Protein AF-A0A2R5GEV7-F1 (afdb_monomer)

Radius of gyration: 29.24 Å; Cα contacts (8 Å, |Δi|>4): 292; chains: 1; bounding box: 61×52×98 Å

pLDDT: mean 78.93, std 21.93, range [29.52, 98.81]

Solvent-accessible surface area (backbone atoms only — not comparable to full-atom values): 12542 Å² total; per-residue (Å²): 138,88,80,88,76,86,73,80,58,72,71,60,56,55,53,52,54,50,52,50,54,52,49,53,51,53,51,52,52,50,52,53,52,53,53,54,53,51,52,54,55,51,53,56,55,58,54,53,57,56,57,56,60,67,63,70,78,75,82,85,82,83,90,86,85,89,74,102,72,62,71,66,60,57,51,51,51,54,50,52,52,50,52,50,51,48,52,56,49,60,69,60,71,35,86,50,81,40,80,35,81,56,76,73,20,55,75,60,90,58,105,60,56,51,21,40,33,45,47,84,40,44,31,44,38,45,72,23,46,13,43,40,48,90,52,96,42,63,36,67,94,50,39,37,50,14,38,47,34,12,53,51,30,51,41,42,50,30,47,69,61,48,30,46,67,84,36,37,54,34,38,42,40,42,23,44,52,64,85,47,48,64,56,30,47,54,45,51,45,66,73,41,57,90,49,78,52,49,75,50,74,50,59,41,95,72,48,73,98,76,41,49,30,36,41,27,41,32,30,37,48,112

Sequence (222 aa):
MKGLFCEPALPELEQRWQQIRIFESKHKKKQIRISSTRLEQAKTKTKKTKTEKSKKSKSKSMSVSESNMSAVALAAAAAALGVAALAFLQARSSVGVRAVATDKAPAAVGPYVQATKDGKGTIYVSGQVGFVPGTKKLDGEDAASQARRALSNVKAILEAAGSSMDRVLKTTVLLVDIADYAAMNEVYAEAFGDHKPARAAFAVKTLPVGARVEIEAIALEN

Mean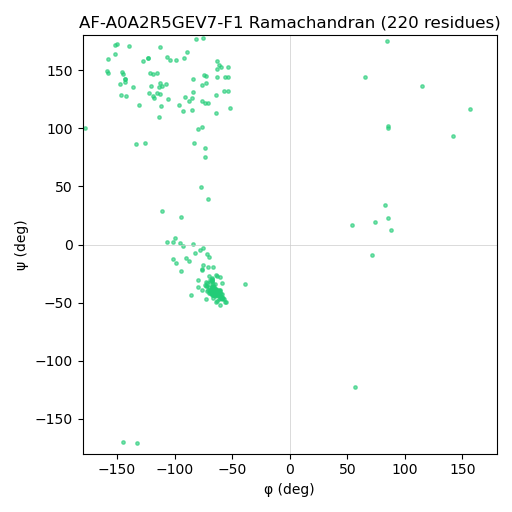 predicted aligned error: 17.12 Å

Organism: NCBI:txid2315210

Nearest PDB structures (foldseek):
  3mqw-assembly2_F  TM=9.884E-01  e=1.573E-17  Entamoeba histolytica
  3mqw-assembly1_B  TM=9.870E-01  e=6.766E-17  Entamoeba histolytica
  2b33-assembly1_A  TM=9.632E-01  e=8.720E-17  Thermotoga maritima MSB8
  8v8r-assembly2_C  TM=9.790E-01  e=4.835E-16  Streptococcus sanguinis
  2dyy-assembly3_G  TM=9.673E-01  e=9.715E-16  Pyrococcus horikoshii

Secondary structure (DSSP, 8-state):
------PPPHHHHHHHHHHHHHHHHHHHHHHHHHHHHHHHHHHHHHHHHHHHHHHTTS------------HHHHHHHHHHHHHHHHHHHHTTTT-S-EEE--TTS----SSS-SEEE-TTSEEEEEEEESBPTTSS-BS-SSHHHHHHHHHHHHHHHHHHTT--GGGEEEEEEEES-GGGHHHHHHHHHHHHTT---EEEEEE-S--GGG-SEEEEEEEE--

Structure (mmCIF, N/CA/C/O backbone):
data_AF-A0A2R5GEV7-F1
#
_entry.id   AF-A0A2R5GEV7-F1
#
loop_
_atom_site.group_PDB
_atom_site.id
_atom_site.type_symbol
_atom_site.label_atom_id
_atom_site.label_alt_id
_atom_site.label_comp_id
_atom_site.label_asym_id
_atom_site.label_entity_id
_atom_site.label_seq_id
_atom_site.pdbx_PDB_ins_code
_atom_site.Cartn_x
_atom_site.Cartn_y
_atom_site.Cartn_z
_atom_site.occupancy
_atom_site.B_iso_or_equiv
_atom_site.auth_seq_id
_atom_site.auth_comp_id
_atom_site.auth_asym_id
_atom_site.auth_atom_id
_atom_site.pdbx_PDB_model_num
ATOM 1 N N . MET A 1 1 ? 0.628 20.758 -40.476 1.00 39.81 1 MET A N 1
ATOM 2 C CA . MET A 1 1 ? -0.747 20.514 -39.988 1.00 39.81 1 MET A CA 1
ATOM 3 C C . MET A 1 1 ? -0.887 21.175 -38.624 1.00 39.81 1 MET A C 1
ATOM 5 O O . MET A 1 1 ? -0.189 20.778 -37.703 1.00 39.81 1 MET A O 1
ATOM 9 N N . LYS A 1 2 ? -1.676 22.253 -38.528 1.00 39.69 2 LYS A N 1
ATOM 10 C CA . LYS A 1 2 ? -1.948 22.985 -37.280 1.00 39.69 2 LYS A CA 1
ATOM 11 C C . LYS A 1 2 ? -3.108 22.285 -36.563 1.00 39.69 2 LYS A C 1
ATOM 13 O O . LYS A 1 2 ? -4.197 22.227 -37.123 1.00 39.69 2 LYS A O 1
ATOM 18 N N . GLY A 1 3 ? -2.863 21.724 -35.382 1.00 40.97 3 GLY A N 1
ATOM 19 C C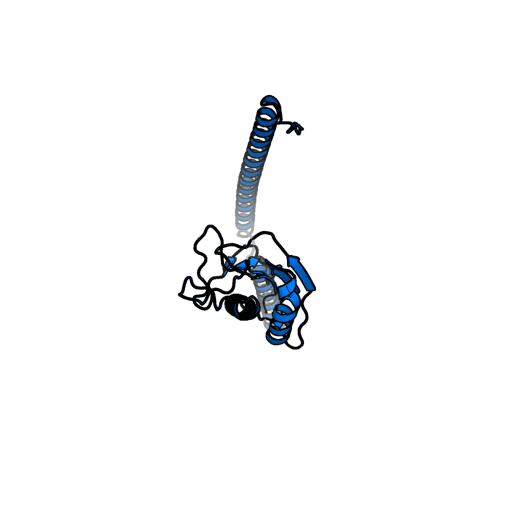A . GLY A 1 3 ? -3.899 21.149 -34.522 1.00 40.97 3 GLY A CA 1
ATOM 20 C C . GLY A 1 3 ? -4.483 22.224 -33.610 1.00 40.97 3 GLY A C 1
ATOM 21 O O . GLY A 1 3 ? -3.736 22.888 -32.895 1.00 40.97 3 GLY A O 1
ATOM 22 N N . LEU A 1 4 ? -5.802 22.410 -33.677 1.00 49.53 4 LEU A N 1
ATOM 23 C CA . LEU A 1 4 ? -6.564 23.314 -32.823 1.00 49.53 4 LEU A CA 1
ATOM 24 C C . LEU A 1 4 ? -6.489 22.853 -31.360 1.00 49.53 4 LEU A C 1
ATOM 26 O O . LEU A 1 4 ? -7.060 21.825 -31.007 1.00 49.53 4 LEU A O 1
ATOM 30 N N . PHE A 1 5 ? -5.845 23.647 -30.509 1.00 39.50 5 PHE A N 1
ATOM 31 C CA . PHE A 1 5 ? -6.129 23.657 -29.078 1.00 39.50 5 PHE A CA 1
ATOM 32 C C . PHE A 1 5 ? -7.178 24.747 -28.840 1.00 39.50 5 PHE A C 1
ATOM 34 O O . PHE A 1 5 ? -6.928 25.922 -29.100 1.00 39.50 5 PHE A O 1
ATOM 41 N N . CYS A 1 6 ? -8.377 24.351 -28.416 1.00 45.53 6 CYS A N 1
ATOM 42 C CA . CYS A 1 6 ? -9.407 25.281 -27.975 1.00 45.53 6 CYS A CA 1
ATOM 43 C C . CYS A 1 6 ? -9.062 25.697 -26.540 1.00 45.53 6 CYS A C 1
ATOM 45 O O . CYS A 1 6 ? -9.261 24.935 -25.595 1.00 45.53 6 CYS A O 1
ATOM 47 N N . GLU A 1 7 ? -8.453 26.870 -26.399 1.00 51.41 7 GLU A N 1
ATOM 48 C CA . GLU A 1 7 ? -8.223 27.519 -25.112 1.00 51.41 7 GLU A CA 1
ATOM 49 C C . GLU A 1 7 ? -9.571 28.074 -24.614 1.00 51.41 7 GLU A C 1
ATOM 51 O O . GLU A 1 7 ? -10.214 28.829 -25.351 1.00 51.41 7 GLU A O 1
ATOM 56 N N . PRO A 1 8 ? -10.070 27.672 -23.428 1.00 55.19 8 PRO A N 1
ATOM 57 C CA . PRO A 1 8 ? -11.362 28.145 -22.950 1.00 55.19 8 PRO A CA 1
ATOM 58 C C . PRO A 1 8 ? -11.291 29.655 -22.725 1.00 55.19 8 PRO A C 1
ATOM 60 O O . PRO A 1 8 ? -10.376 30.162 -22.073 1.00 55.19 8 PRO A O 1
ATOM 63 N N . ALA A 1 9 ? -12.253 30.380 -23.294 1.00 56.31 9 ALA A N 1
ATOM 64 C CA . ALA A 1 9 ? -12.287 31.830 -23.240 1.00 56.31 9 ALA A CA 1
ATOM 65 C C . ALA A 1 9 ? -12.287 32.312 -21.775 1.00 56.31 9 ALA A C 1
ATOM 67 O O . ALA A 1 9 ? -13.089 31.857 -20.957 1.00 56.31 9 ALA A O 1
ATOM 68 N N . LEU A 1 10 ? -11.415 33.279 -21.463 1.00 55.94 10 LEU A N 1
ATOM 69 C CA . LEU A 1 10 ? -11.246 33.934 -20.152 1.00 55.94 10 LEU A CA 1
ATOM 70 C C . LEU A 1 10 ? -12.549 34.221 -19.354 1.00 55.94 10 LEU A C 1
ATOM 72 O O . LEU A 1 10 ? -12.515 34.076 -18.130 1.00 55.94 10 LEU A O 1
ATOM 76 N N . PRO A 1 11 ? -13.710 34.546 -19.966 1.00 60.94 11 PRO A N 1
ATOM 77 C CA . PRO A 1 11 ? -14.966 34.732 -19.229 1.00 60.94 11 PRO A CA 1
ATOM 78 C C . PRO A 1 11 ? -15.490 33.477 -18.500 1.00 60.94 11 PRO A C 1
ATOM 80 O O . PRO A 1 11 ? -16.188 33.596 -17.492 1.00 60.94 11 PRO A O 1
ATOM 83 N N . GLU A 1 12 ? -15.162 32.272 -18.972 1.00 59.16 12 GLU A N 1
ATOM 84 C CA . GLU A 1 12 ? -15.696 31.007 -18.442 1.00 59.16 12 GLU A CA 1
ATOM 85 C C . GLU A 1 12 ? -14.986 30.574 -17.143 1.00 59.16 12 GLU A C 1
ATOM 87 O O . GLU A 1 12 ? -15.595 30.000 -16.231 1.00 59.16 12 GLU A O 1
ATOM 92 N N . LEU A 1 13 ? -13.706 30.937 -16.997 1.00 63.22 13 LEU A N 1
ATOM 93 C CA . LEU A 1 13 ? -12.952 30.768 -15.752 1.00 63.22 13 LEU A CA 1
ATOM 94 C C . LEU A 1 13 ? -13.456 31.726 -14.666 1.00 63.22 13 LEU A C 1
ATOM 96 O O . LEU A 1 13 ? -13.658 31.307 -13.525 1.00 63.22 13 LEU A O 1
ATOM 100 N N . GLU A 1 14 ? -13.741 32.981 -15.020 1.00 71.12 14 GLU A N 1
ATOM 101 C CA . GLU A 1 14 ? -14.295 33.987 -14.104 1.00 71.12 14 GLU A CA 1
ATOM 102 C C . GLU A 1 14 ? -15.656 33.539 -13.529 1.00 71.12 14 GLU A C 1
ATOM 104 O O . GLU A 1 14 ? -15.899 33.629 -12.320 1.00 71.12 14 GLU A O 1
ATOM 109 N N . GLN A 1 15 ? -16.524 32.965 -14.375 1.00 72.06 15 GLN A N 1
ATOM 110 C CA . GLN A 1 15 ? -17.813 32.401 -13.956 1.00 72.06 15 GLN A CA 1
ATOM 111 C C . GLN A 1 15 ? -17.648 31.209 -13.003 1.00 72.06 15 GLN A C 1
ATOM 113 O O . GLN A 1 15 ? -18.347 31.132 -11.985 1.00 72.06 15 GLN A O 1
ATOM 118 N N . ARG A 1 16 ? -16.692 30.307 -13.266 1.00 69.56 16 ARG A N 1
ATOM 119 C CA . ARG A 1 16 ? -16.379 29.191 -12.352 1.00 69.56 16 ARG A CA 1
ATOM 120 C C . ARG A 1 16 ? -15.879 29.695 -10.997 1.00 69.56 16 ARG A C 1
ATOM 122 O O . ARG A 1 16 ? -16.332 29.201 -9.963 1.00 69.56 16 ARG A O 1
ATOM 129 N N . TRP A 1 17 ? -15.036 30.727 -10.973 1.00 68.88 17 TRP A N 1
ATOM 130 C CA . TRP A 1 17 ? -14.571 31.346 -9.727 1.00 68.88 17 TRP A CA 1
ATOM 131 C C . TRP A 1 17 ? -15.680 32.075 -8.959 1.00 68.88 17 TRP A C 1
ATOM 133 O O . TRP A 1 17 ? -15.666 32.102 -7.724 1.00 68.88 17 TRP A O 1
ATOM 143 N N . GLN A 1 18 ? -16.674 32.646 -9.643 1.00 77.31 18 GLN A N 1
ATOM 144 C CA . GLN A 1 18 ? -17.862 33.181 -8.972 1.00 77.31 18 GLN A CA 1
ATOM 145 C C . GLN A 1 18 ? -18.725 32.076 -8.347 1.00 77.31 18 GLN A C 1
ATOM 147 O O . GLN A 1 18 ? -19.164 32.230 -7.204 1.00 77.31 18 GLN A O 1
ATOM 152 N N . GLN A 1 19 ? -18.918 30.940 -9.026 1.00 74.19 19 GLN A N 1
ATOM 153 C CA . GLN A 1 19 ? -19.681 29.822 -8.458 1.00 74.19 19 GLN A CA 1
ATOM 154 C C . GLN A 1 19 ? -19.017 29.219 -7.214 1.00 74.19 19 GLN A C 1
ATOM 156 O O . GLN A 1 19 ? -19.711 28.952 -6.229 1.00 74.19 19 GLN A O 1
ATOM 161 N N . ILE A 1 20 ? -17.685 29.085 -7.209 1.00 74.81 20 ILE A N 1
ATOM 162 C CA . ILE A 1 20 ? -16.928 28.606 -6.040 1.00 74.81 20 ILE A CA 1
ATOM 163 C C . ILE A 1 20 ? -17.118 29.556 -4.847 1.00 74.81 20 ILE A C 1
ATOM 165 O O . ILE A 1 20 ? -17.485 29.111 -3.760 1.00 74.81 20 ILE A O 1
ATOM 169 N N . ARG A 1 21 ?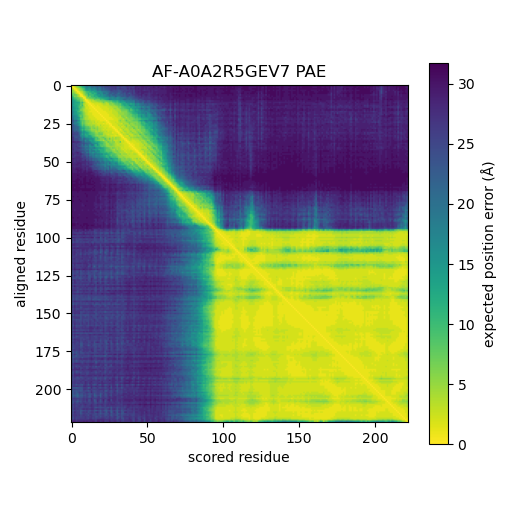 -16.995 30.876 -5.051 1.00 80.12 21 ARG A N 1
ATOM 170 C CA . ARG A 1 21 ? -17.209 31.874 -3.982 1.00 80.12 21 ARG A CA 1
ATOM 171 C C . ARG A 1 21 ? -18.629 31.836 -3.407 1.00 80.12 21 ARG A C 1
ATOM 173 O O . ARG A 1 21 ? -18.820 31.951 -2.193 1.00 80.12 21 ARG A O 1
ATOM 180 N N . ILE A 1 22 ? -19.643 31.649 -4.256 1.00 81.31 22 ILE A N 1
ATOM 181 C CA . ILE A 1 22 ? -21.041 31.505 -3.816 1.00 81.31 22 ILE A CA 1
ATOM 182 C C . ILE A 1 22 ? -21.220 30.222 -2.996 1.00 81.31 22 ILE A C 1
ATOM 184 O O . ILE A 1 22 ? -21.898 30.241 -1.962 1.00 81.31 22 ILE A O 1
ATOM 188 N N . PHE A 1 23 ? -20.612 29.118 -3.429 1.00 75.81 23 PHE A N 1
ATOM 189 C CA . PHE A 1 23 ? -20.655 27.839 -2.726 1.00 75.81 23 PHE A CA 1
ATOM 190 C C . PHE A 1 23 ? -19.999 27.929 -1.340 1.00 75.81 23 PHE A C 1
ATOM 192 O O . PHE A 1 23 ? -20.629 27.574 -0.339 1.00 75.81 23 PHE A O 1
ATOM 199 N N . GLU A 1 24 ? -18.796 28.500 -1.248 1.00 77.12 24 GLU A N 1
ATOM 200 C CA . GLU A 1 24 ? -18.089 28.713 0.021 1.00 77.12 24 GLU A CA 1
ATOM 201 C C . GLU A 1 24 ? -18.880 29.615 0.981 1.00 77.12 24 GLU A C 1
ATOM 203 O O . GLU A 1 24 ? -19.023 29.304 2.168 1.00 77.12 24 GLU A O 1
ATOM 208 N N . SER A 1 25 ? -19.488 30.692 0.468 1.00 80.62 25 SER A N 1
ATOM 209 C CA . SER A 1 25 ? -20.348 31.591 1.251 1.00 80.62 25 SER A CA 1
ATOM 210 C C . SER A 1 25 ? -21.588 30.876 1.803 1.00 80.62 25 SER A C 1
ATOM 212 O O . SER A 1 25 ? -21.929 31.020 2.985 1.00 80.62 25 SER A O 1
ATOM 214 N N . LYS A 1 26 ? -22.243 30.037 0.986 1.00 71.81 26 LYS A N 1
ATOM 215 C CA . LYS A 1 26 ? -23.383 29.211 1.420 1.00 71.81 26 LYS A CA 1
ATOM 216 C C . LYS A 1 26 ? -22.967 28.194 2.487 1.00 71.81 26 LYS A C 1
ATOM 218 O O . LYS A 1 26 ? -23.680 28.044 3.483 1.00 71.81 26 LYS A O 1
ATOM 223 N N . HIS A 1 27 ? -21.811 27.546 2.338 1.00 71.12 27 HIS A N 1
ATOM 224 C CA . HIS A 1 27 ? -21.288 26.599 3.326 1.00 71.12 27 HIS A CA 1
ATOM 225 C C . HIS A 1 27 ? -20.932 27.272 4.656 1.00 71.12 27 HIS A C 1
ATOM 227 O O . HIS A 1 27 ? -21.308 26.764 5.717 1.00 71.12 27 HIS A O 1
ATOM 233 N N . LYS A 1 28 ? -20.308 28.455 4.618 1.00 70.38 28 LYS A N 1
ATOM 234 C CA . LYS A 1 28 ? -19.981 29.240 5.816 1.00 70.38 28 LYS A CA 1
ATOM 235 C C . LYS A 1 28 ? -21.244 29.696 6.557 1.00 70.38 28 LYS A C 1
ATOM 237 O O . LYS A 1 28 ? -21.334 29.534 7.773 1.00 70.38 28 LYS A O 1
ATOM 242 N N . LYS A 1 29 ? -22.278 30.160 5.839 1.00 62.69 29 LYS A N 1
ATOM 243 C CA . LYS A 1 29 ? -23.589 30.503 6.433 1.00 62.69 29 LYS A CA 1
ATOM 244 C C . LYS A 1 29 ? -24.299 29.288 7.041 1.00 62.69 29 LYS A C 1
ATOM 246 O O . LYS A 1 29 ? -24.889 29.403 8.116 1.00 62.69 29 LYS A O 1
ATOM 251 N N . LYS A 1 30 ? -24.222 28.115 6.399 1.00 62.44 30 LYS A N 1
ATOM 252 C CA . LYS A 1 30 ? -24.798 26.862 6.922 1.00 62.44 30 LYS A CA 1
ATOM 253 C C . LYS A 1 30 ? -24.101 26.416 8.214 1.00 62.44 30 LYS A C 1
ATOM 255 O O . LYS A 1 30 ? -24.789 26.076 9.172 1.00 62.44 30 LYS A O 1
ATOM 260 N N . GLN A 1 31 ? -22.769 26.494 8.269 1.00 47.94 31 GLN A N 1
ATOM 261 C CA . GLN A 1 31 ? -21.969 26.217 9.474 1.00 47.94 31 GLN A CA 1
ATOM 262 C C . GLN A 1 31 ? -22.354 27.142 10.644 1.00 47.94 31 GLN A C 1
ATOM 264 O O . GLN A 1 31 ? -22.635 26.660 11.741 1.00 47.94 31 GLN A O 1
ATOM 269 N N . ILE A 1 32 ? -22.473 28.455 10.398 1.00 60.91 32 ILE A N 1
ATOM 270 C CA . ILE A 1 32 ? -22.868 29.445 11.421 1.00 60.91 32 ILE A CA 1
ATOM 271 C C . ILE A 1 32 ? -24.296 29.191 11.939 1.00 60.91 32 ILE A C 1
ATOM 273 O O . ILE A 1 32 ? -24.559 29.305 13.134 1.00 60.91 32 ILE A O 1
ATOM 277 N N . ARG A 1 33 ? -25.234 28.801 11.067 1.00 54.25 33 ARG A N 1
ATOM 278 C CA . ARG A 1 33 ? -26.611 28.481 11.482 1.00 54.25 33 ARG A CA 1
ATOM 279 C C . ARG A 1 33 ? -26.682 27.217 12.345 1.00 54.25 33 ARG A C 1
ATOM 281 O O . ARG A 1 33 ? -27.490 27.144 13.269 1.00 54.25 33 ARG A O 1
ATOM 288 N N . ILE A 1 34 ? -25.845 26.218 12.065 1.00 58.38 34 ILE A N 1
ATOM 289 C CA . ILE A 1 34 ? -25.789 24.983 12.861 1.00 58.38 34 ILE A CA 1
ATOM 290 C C . ILE A 1 34 ? -25.227 25.271 14.261 1.00 58.38 34 ILE A C 1
ATOM 292 O O . ILE A 1 34 ? -25.761 24.752 15.244 1.00 58.38 34 ILE A O 1
ATOM 296 N N . SER A 1 35 ? -24.199 26.120 14.377 1.00 51.91 35 SER A N 1
ATOM 297 C CA . SER A 1 35 ? -23.621 26.474 15.680 1.00 51.91 35 SER A CA 1
ATOM 298 C C . SER A 1 35 ? -24.581 27.306 16.540 1.00 51.91 35 SER A C 1
ATOM 300 O O . SER A 1 35 ? -24.738 27.005 17.724 1.00 51.91 35 SER A O 1
ATOM 302 N N . SER A 1 36 ? -25.307 28.267 15.957 1.00 63.31 36 SER A N 1
ATOM 303 C CA . SER A 1 36 ? -26.295 29.068 16.697 1.00 63.31 36 SER A CA 1
ATOM 304 C C . SER A 1 36 ? -27.497 28.242 17.168 1.00 63.31 36 SER A C 1
ATOM 306 O O . SER A 1 36 ? -27.941 28.389 18.307 1.00 63.31 36 SER A O 1
ATOM 308 N N . THR A 1 37 ? -27.965 27.291 16.352 1.00 64.19 37 THR A N 1
ATOM 309 C CA . THR A 1 37 ? -29.063 26.384 16.731 1.00 64.19 37 THR A CA 1
ATOM 310 C C . THR A 1 37 ? -28.659 25.466 17.893 1.00 64.19 37 THR A C 1
ATOM 312 O O . THR A 1 37 ? -29.452 25.233 18.806 1.00 64.19 37 THR A O 1
ATOM 315 N N . ARG A 1 38 ? -27.406 24.984 17.915 1.00 65.81 38 ARG A N 1
ATOM 316 C CA . ARG A 1 38 ? -26.874 24.168 19.023 1.00 65.81 38 ARG A CA 1
ATOM 317 C C . ARG A 1 38 ? -26.759 24.956 20.329 1.00 65.81 38 ARG A C 1
ATOM 319 O O . ARG A 1 38 ? -27.053 24.405 21.389 1.00 65.81 38 ARG A O 1
ATOM 326 N N . LEU A 1 39 ? -26.381 26.233 20.261 1.00 59.31 39 LEU A N 1
ATOM 327 C CA . LEU A 1 39 ? -26.299 27.101 21.440 1.00 59.31 39 LEU A CA 1
ATOM 328 C C . LEU A 1 39 ? -27.683 27.374 22.052 1.00 59.31 39 LEU A C 1
ATOM 330 O O . LEU A 1 39 ? -27.831 27.305 23.272 1.00 59.31 39 LEU A O 1
ATOM 334 N N . GLU A 1 40 ? -28.716 27.595 21.237 1.00 62.25 40 GLU A N 1
ATOM 335 C CA . GLU A 1 40 ? -30.087 27.795 21.737 1.00 62.25 40 GLU A CA 1
ATOM 336 C C . GLU A 1 40 ? -30.714 26.511 22.311 1.00 62.25 40 GLU A C 1
ATOM 338 O O . GLU A 1 40 ? -31.378 26.534 23.356 1.00 62.25 40 GLU A O 1
ATOM 343 N N . GLN A 1 41 ? -30.427 25.351 21.712 1.00 63.16 41 GLN A N 1
ATOM 344 C CA . GLN A 1 41 ? -30.847 24.053 22.257 1.00 63.16 41 GLN A CA 1
ATOM 345 C C . GLN A 1 41 ? -30.147 23.716 23.589 1.00 63.16 41 GLN A C 1
ATOM 347 O O . GLN A 1 41 ? -30.763 23.141 24.488 1.00 63.16 41 GLN A O 1
ATOM 352 N N . ALA A 1 42 ? -28.883 24.116 23.770 1.00 60.72 42 ALA A N 1
ATOM 353 C CA . ALA A 1 42 ? -28.158 23.931 25.031 1.00 60.72 42 ALA A CA 1
ATOM 354 C C . ALA A 1 42 ? -28.700 24.828 26.166 1.00 60.72 42 ALA A C 1
ATOM 356 O O . ALA A 1 42 ? -28.856 24.375 27.308 1.00 60.72 42 ALA A O 1
ATOM 357 N N . LYS A 1 43 ? -29.063 26.082 25.860 1.00 67.38 43 LYS A N 1
ATOM 358 C CA . LYS A 1 43 ? -29.649 27.017 26.840 1.00 67.38 43 LYS A CA 1
ATOM 359 C C . LYS A 1 43 ? -31.034 26.572 27.317 1.00 67.38 43 LYS A C 1
ATOM 361 O O . LYS A 1 43 ? -31.315 26.592 28.516 1.00 67.38 43 LYS A O 1
ATOM 366 N N . THR A 1 44 ? -31.891 26.115 26.404 1.00 59.34 44 THR A N 1
ATOM 367 C CA . THR A 1 44 ? -33.251 25.646 26.737 1.00 59.34 44 THR A CA 1
ATOM 368 C C . THR A 1 44 ? -33.244 24.369 27.581 1.00 59.34 44 THR A C 1
ATOM 370 O O . THR A 1 44 ? -34.047 24.243 28.511 1.00 59.34 44 THR A O 1
ATOM 373 N N . LYS A 1 45 ? -32.291 23.457 27.342 1.00 58.84 45 LYS A N 1
ATOM 374 C CA . LYS A 1 45 ? -32.134 22.225 28.133 1.00 58.84 45 LYS A CA 1
ATOM 375 C C . LYS A 1 45 ? -31.687 22.508 29.571 1.00 58.84 45 LYS A C 1
ATOM 377 O O . LYS A 1 45 ? -32.226 21.908 30.494 1.00 58.84 45 LYS A O 1
ATOM 382 N N . THR A 1 46 ? -30.793 23.479 29.764 1.00 52.62 46 THR A N 1
ATOM 383 C CA . THR A 1 46 ? -30.310 23.917 31.090 1.00 52.62 46 THR A CA 1
ATOM 384 C C . THR A 1 46 ? -31.404 24.606 31.920 1.00 52.62 46 THR A C 1
ATOM 386 O O . THR A 1 46 ? -31.432 24.493 33.147 1.00 52.62 46 THR A O 1
ATOM 389 N N . LYS A 1 47 ? -32.351 25.297 31.267 1.00 53.09 47 LYS A N 1
ATOM 390 C CA . LYS A 1 47 ? -33.474 25.960 31.951 1.00 53.09 47 LYS A CA 1
ATOM 391 C C . LYS A 1 47 ? -34.501 24.950 32.482 1.00 53.09 47 LYS A C 1
ATOM 393 O O . LYS A 1 47 ? -34.938 25.096 33.619 1.00 53.09 47 LYS A O 1
ATOM 398 N N . LYS A 1 48 ? -34.814 23.886 31.724 1.00 55.19 48 LYS A N 1
ATOM 399 C CA . LYS A 1 48 ? -35.746 22.820 32.156 1.00 55.19 48 LYS A CA 1
ATOM 400 C C . LYS A 1 48 ? -35.245 22.034 33.377 1.00 55.19 48 LYS A C 1
ATOM 402 O O . LYS A 1 48 ? -36.020 21.803 34.302 1.00 55.19 48 LYS A O 1
ATOM 407 N N . THR A 1 49 ? -33.951 21.710 33.447 1.00 52.94 49 THR A N 1
ATOM 408 C CA . THR A 1 49 ? -33.371 20.970 34.587 1.00 52.94 49 THR A CA 1
ATOM 409 C C . THR A 1 49 ? -33.359 21.768 35.893 1.00 52.94 49 THR A C 1
ATOM 411 O O . THR A 1 49 ? -33.471 21.179 36.969 1.00 52.94 49 THR A O 1
ATOM 414 N N . LYS A 1 50 ? -33.266 23.105 35.835 1.00 53.91 50 LYS A N 1
ATOM 415 C CA . LYS A 1 50 ? -33.391 23.957 37.032 1.00 53.91 50 LYS A CA 1
ATOM 416 C C . LYS A 1 50 ? -34.834 24.046 37.541 1.00 53.91 50 LYS A C 1
ATOM 418 O O . LYS A 1 50 ? -35.039 24.065 38.752 1.00 53.91 50 LYS A O 1
ATOM 423 N N . THR A 1 51 ? -35.831 24.050 36.654 1.00 48.47 51 THR A N 1
ATOM 424 C CA . THR A 1 51 ? -37.246 24.124 37.058 1.00 48.47 51 THR A CA 1
ATOM 425 C C . THR A 1 51 ? -37.745 22.817 37.690 1.00 48.47 51 THR A C 1
ATOM 427 O O . THR A 1 51 ? -38.528 22.863 38.637 1.00 48.47 51 THR A O 1
ATOM 430 N N . GLU A 1 52 ? -37.249 21.656 37.248 1.00 52.06 52 GLU A N 1
ATOM 431 C CA . GLU A 1 52 ? -37.615 20.356 37.841 1.00 52.06 52 GLU A CA 1
ATOM 432 C C . GLU A 1 52 ? -36.983 20.116 39.219 1.00 52.06 52 GLU A C 1
ATOM 434 O O . GLU A 1 52 ? -37.644 19.575 40.107 1.00 52.06 52 GLU A O 1
ATOM 439 N N . LYS A 1 53 ? -35.750 20.588 39.461 1.00 50.62 53 LYS A N 1
ATOM 440 C CA . LYS A 1 53 ? -35.121 20.478 40.791 1.00 50.62 53 LYS A CA 1
ATOM 441 C C . LYS A 1 53 ? -35.802 21.343 41.857 1.00 50.62 53 LYS A C 1
ATOM 443 O O . LYS A 1 53 ? -35.826 20.945 43.016 1.00 50.62 53 LYS A O 1
ATOM 448 N N . SER A 1 54 ? -36.418 22.467 41.482 1.00 44.59 54 SER A N 1
ATOM 449 C CA . SER A 1 54 ? -37.126 23.332 42.438 1.00 44.59 54 SER A CA 1
ATOM 450 C C . SER A 1 54 ? -38.492 22.787 42.877 1.00 44.59 54 SER A C 1
ATOM 452 O O . SER A 1 54 ? -38.980 23.187 43.931 1.00 44.59 54 SER A O 1
ATOM 454 N N . LYS A 1 55 ? -39.123 21.885 42.110 1.00 47.88 55 LYS A N 1
ATOM 455 C CA . LYS A 1 55 ? -40.434 21.311 42.471 1.00 47.88 55 LYS A CA 1
ATOM 456 C C . LYS A 1 55 ? -40.349 20.070 43.365 1.00 47.88 55 LYS A C 1
ATOM 458 O O . LYS A 1 55 ? -41.352 19.703 43.963 1.00 47.88 55 LYS A O 1
ATOM 463 N N . LYS A 1 56 ? -39.175 19.440 43.505 1.00 42.69 56 LYS A N 1
ATOM 464 C CA . LYS A 1 56 ? -39.023 18.182 44.262 1.00 42.69 56 LYS A CA 1
ATOM 465 C C . LYS A 1 56 ? -38.585 18.357 45.729 1.00 42.69 56 LYS A C 1
ATOM 467 O O . LYS A 1 56 ? -38.462 17.361 46.427 1.00 42.69 56 LYS A O 1
ATOM 472 N N . SER A 1 57 ? -38.392 19.589 46.223 1.00 39.03 57 SER A N 1
ATOM 473 C CA . SER A 1 57 ? -38.009 19.847 47.630 1.00 39.03 57 SER A CA 1
ATOM 474 C C . SER A 1 57 ? -39.167 20.256 48.558 1.00 39.03 57 SER A C 1
ATOM 476 O O . SER A 1 57 ? -38.927 20.594 49.714 1.00 39.03 57 SER A O 1
ATOM 478 N N . LYS A 1 58 ? -40.422 20.237 48.091 1.00 42.59 58 LYS A N 1
ATOM 479 C CA . LYS A 1 58 ? -41.617 20.505 48.912 1.00 42.59 58 LYS A CA 1
ATOM 480 C C . LYS A 1 58 ? -42.596 19.340 48.780 1.00 42.59 58 LYS A C 1
ATOM 482 O O . LYS A 1 58 ? -43.446 19.370 47.901 1.00 42.59 58 LYS A O 1
ATOM 487 N N . SER A 1 59 ? -42.422 18.317 49.618 1.00 38.69 59 SER A N 1
ATOM 488 C CA . SER A 1 59 ? -43.398 17.270 49.991 1.00 38.69 59 SER A CA 1
ATOM 489 C C . SER A 1 59 ? -42.692 15.920 50.127 1.00 38.69 59 SER A C 1
ATOM 491 O O . SER A 1 59 ? -42.506 15.208 49.142 1.00 38.69 59 SER A O 1
ATOM 493 N N . LYS A 1 60 ? -42.272 15.586 51.351 1.00 37.41 60 LYS A N 1
ATOM 494 C CA . LYS A 1 60 ? -42.621 14.309 51.994 1.00 37.41 60 LYS A CA 1
ATOM 495 C C . LYS A 1 60 ? -42.038 14.249 53.404 1.00 37.41 60 LYS A C 1
ATOM 497 O O . LYS A 1 60 ? -40.856 13.981 53.592 1.00 37.41 60 LYS A O 1
ATOM 502 N N . SER A 1 61 ? -42.902 14.511 54.377 1.00 32.59 61 SER A N 1
ATOM 503 C CA . SER A 1 61 ? -42.817 13.960 55.724 1.00 32.59 61 SER A CA 1
ATOM 504 C C . SER A 1 61 ? -43.637 12.659 55.782 1.00 32.59 61 SER A C 1
ATOM 506 O O . SER A 1 61 ? -44.532 12.457 54.963 1.00 32.59 61 SER A O 1
ATOM 508 N N . MET A 1 62 ? -43.338 11.844 56.797 1.00 31.11 62 MET A N 1
ATOM 509 C CA . MET A 1 62 ? -44.166 10.775 57.384 1.00 31.11 62 MET A CA 1
ATOM 510 C C . MET A 1 62 ? -44.138 9.366 56.749 1.00 31.11 62 MET A C 1
ATOM 512 O O . MET A 1 62 ? -44.808 9.070 55.769 1.00 31.11 62 MET A O 1
ATOM 516 N N . SER A 1 63 ? -43.352 8.517 57.430 1.00 31.81 63 SER A N 1
ATOM 517 C CA . SER A 1 63 ? -43.710 7.244 58.090 1.00 31.81 63 SER A CA 1
ATOM 518 C C . SER A 1 63 ? -44.194 6.011 57.312 1.00 31.81 63 SER A C 1
ATOM 520 O O . SER A 1 63 ? -45.071 6.077 56.460 1.00 31.81 63 SER A O 1
ATOM 522 N N . VAL A 1 64 ? -43.743 4.882 57.873 1.00 29.52 64 VAL A N 1
ATOM 523 C CA . VAL A 1 64 ? -44.316 3.525 57.939 1.00 29.52 64 VAL A CA 1
ATOM 524 C C . VAL A 1 64 ? -43.526 2.444 57.191 1.00 29.52 64 VAL A C 1
ATOM 526 O O . VAL A 1 64 ? -42.944 2.643 56.130 1.00 29.52 64 VAL A O 1
ATOM 529 N N . SER A 1 65 ? -43.439 1.343 57.926 1.00 35.78 65 SER A N 1
ATOM 530 C CA . SER A 1 65 ? -42.599 0.162 57.920 1.00 35.78 65 SER A CA 1
ATOM 531 C C . SER A 1 65 ? -42.909 -0.867 56.830 1.00 35.78 65 SER A C 1
ATOM 533 O O . SER A 1 65 ? -43.890 -0.755 56.106 1.00 35.78 65 SER A O 1
ATOM 535 N N . GLU A 1 66 ? -42.075 -1.913 56.848 1.00 38.09 66 GLU A N 1
ATOM 536 C CA . GLU A 1 66 ? -42.244 -3.247 56.251 1.00 38.09 66 GLU A CA 1
ATOM 537 C C . GLU A 1 66 ? -41.845 -3.417 54.781 1.00 38.09 66 GLU A C 1
ATOM 539 O O . GLU A 1 66 ? -4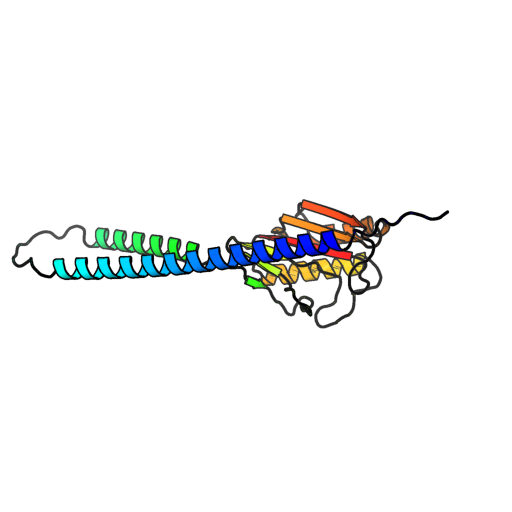2.581 -3.127 53.846 1.00 38.09 66 GLU A O 1
ATOM 544 N N . SER A 1 67 ? -40.665 -4.004 54.571 1.00 37.75 67 SER A N 1
ATOM 545 C CA . SER A 1 67 ? -40.517 -5.407 54.140 1.00 37.75 67 SER A CA 1
ATOM 546 C C . SER A 1 67 ? -39.166 -5.594 53.440 1.00 37.75 67 SER A C 1
ATOM 548 O O . SER A 1 67 ? -38.861 -4.998 52.408 1.00 37.75 67 SER A O 1
ATOM 550 N N . ASN A 1 68 ? -38.317 -6.428 54.041 1.00 46.97 68 ASN A N 1
ATOM 551 C CA . ASN A 1 68 ? -37.045 -6.854 53.472 1.00 46.97 68 ASN A CA 1
ATOM 552 C C . ASN A 1 68 ? -37.305 -7.845 52.333 1.00 46.97 68 ASN A C 1
ATOM 554 O O . ASN A 1 68 ? -37.231 -9.054 52.517 1.00 46.97 68 ASN A O 1
ATOM 558 N N . MET A 1 69 ? -37.589 -7.331 51.141 1.00 39.66 69 MET A N 1
ATOM 559 C CA . MET A 1 69 ? -37.441 -8.078 49.898 1.00 39.66 69 MET A CA 1
ATOM 560 C C . MET A 1 69 ? -37.025 -7.107 48.788 1.00 39.66 69 MET A C 1
ATOM 562 O O . MET A 1 69 ? -37.656 -6.080 48.573 1.00 39.66 69 MET A O 1
ATOM 566 N N . SER A 1 70 ? -35.951 -7.450 48.067 1.00 44.47 70 SER A N 1
ATOM 567 C CA . SER A 1 70 ? -35.553 -6.850 46.780 1.00 44.47 70 SER A CA 1
ATOM 568 C C . SER A 1 70 ? -34.700 -5.558 46.754 1.00 44.47 70 SER A C 1
ATOM 570 O O . SER A 1 70 ? -34.622 -4.904 45.710 1.00 44.47 70 SER A O 1
ATOM 572 N N . ALA A 1 71 ? -33.940 -5.219 47.802 1.00 43.06 71 ALA A N 1
ATOM 573 C CA . ALA A 1 71 ? -32.896 -4.181 47.673 1.00 43.06 71 ALA A CA 1
ATOM 574 C C . ALA A 1 71 ? -31.766 -4.599 46.698 1.00 43.06 71 ALA A C 1
ATOM 576 O O . ALA A 1 71 ? -31.245 -3.778 45.944 1.00 43.06 71 ALA A O 1
ATOM 577 N N . VAL A 1 72 ? -31.443 -5.898 46.648 1.00 44.31 72 VAL A N 1
ATOM 578 C CA . VAL A 1 72 ? -30.396 -6.455 45.770 1.00 44.31 72 VAL A CA 1
ATOM 579 C C . VAL A 1 72 ? -30.815 -6.445 44.293 1.00 44.31 72 VAL A C 1
ATOM 581 O O . VAL A 1 72 ? -30.006 -6.104 43.433 1.00 44.31 72 VAL A O 1
ATOM 584 N N . ALA A 1 73 ? -32.083 -6.735 43.971 1.00 46.16 73 ALA A N 1
A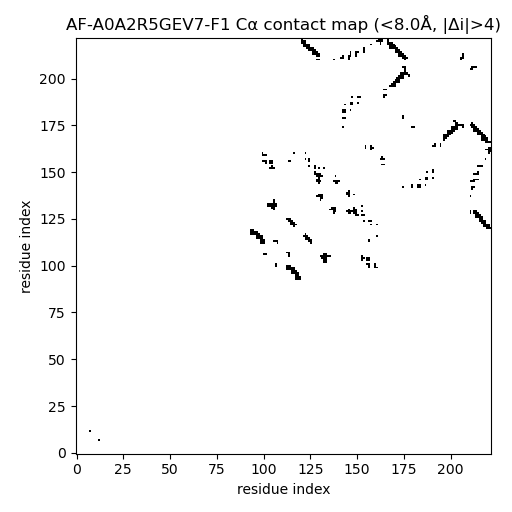TOM 585 C CA . ALA A 1 73 ? -32.537 -6.759 42.576 1.00 46.16 73 ALA A CA 1
ATOM 586 C C . ALA A 1 73 ? -32.663 -5.348 41.970 1.00 46.16 73 ALA A C 1
ATOM 588 O O . ALA A 1 73 ? -32.377 -5.152 40.788 1.00 46.16 73 ALA A O 1
ATOM 589 N N . LEU A 1 74 ? -33.018 -4.342 42.781 1.00 47.97 74 LEU A N 1
ATOM 590 C CA . LEU A 1 74 ? -33.080 -2.949 42.327 1.00 47.97 74 LEU A CA 1
ATOM 591 C C . LEU A 1 74 ? -31.675 -2.359 42.094 1.00 47.97 74 LEU A C 1
ATOM 593 O O . LEU A 1 74 ? -31.468 -1.613 41.136 1.00 47.97 74 LEU A O 1
ATOM 597 N N . ALA A 1 75 ? -30.694 -2.740 42.921 1.00 50.41 75 ALA A N 1
ATOM 598 C CA . ALA A 1 75 ? -29.291 -2.367 42.731 1.00 50.41 75 ALA A CA 1
ATOM 599 C C . ALA A 1 75 ? -28.677 -3.027 41.481 1.00 50.41 75 ALA A C 1
ATOM 601 O O . ALA A 1 75 ? -27.969 -2.364 40.722 1.00 50.41 75 ALA A O 1
ATOM 602 N N . ALA A 1 76 ? -29.005 -4.297 41.213 1.00 51.31 76 ALA A N 1
ATOM 603 C CA . ALA A 1 76 ? -28.547 -5.011 40.020 1.00 51.31 76 ALA A CA 1
ATOM 604 C C . ALA A 1 76 ? -29.101 -4.403 38.715 1.00 51.31 76 ALA A C 1
ATOM 606 O O . ALA A 1 76 ? -28.359 -4.243 37.746 1.00 51.31 76 ALA A O 1
ATOM 607 N N . ALA A 1 77 ? -30.373 -3.990 38.692 1.00 54.44 77 ALA A N 1
ATOM 608 C CA . ALA A 1 77 ? -30.980 -3.349 37.522 1.00 54.44 77 ALA A CA 1
ATOM 609 C C . ALA A 1 77 ? -30.399 -1.949 37.236 1.00 54.44 77 ALA A C 1
ATOM 611 O O . ALA A 1 77 ? -30.159 -1.598 36.079 1.00 54.44 77 ALA A O 1
ATOM 612 N N . ALA A 1 78 ? -30.119 -1.158 38.279 1.00 56.09 78 ALA A N 1
ATOM 613 C CA . ALA A 1 78 ? -29.472 0.148 38.138 1.00 56.09 78 ALA A CA 1
ATOM 614 C C . ALA A 1 78 ? -28.013 0.026 37.662 1.00 56.09 78 ALA A C 1
ATOM 616 O O . ALA A 1 78 ? -27.571 0.817 36.826 1.00 56.09 78 ALA A O 1
ATOM 617 N N . ALA A 1 79 ? -27.286 -0.992 38.134 1.00 56.78 79 ALA A N 1
ATOM 618 C CA . ALA A 1 79 ? -25.944 -1.305 37.653 1.00 56.78 79 ALA A CA 1
ATOM 619 C C . ALA A 1 79 ? -25.959 -1.764 36.184 1.00 56.78 79 ALA A C 1
ATOM 621 O O . ALA A 1 79 ? -25.169 -1.266 35.386 1.00 56.78 79 ALA A O 1
ATOM 622 N N . ALA A 1 80 ? -26.899 -2.628 35.789 1.00 57.81 80 ALA A N 1
ATOM 623 C CA . ALA A 1 80 ? -27.026 -3.100 34.408 1.00 57.81 80 ALA A CA 1
ATOM 624 C C . ALA A 1 80 ? -27.379 -1.970 33.423 1.00 57.81 80 ALA A C 1
ATOM 626 O O . ALA A 1 80 ? -26.781 -1.877 32.352 1.00 57.81 80 ALA A O 1
ATOM 627 N N . LEU A 1 81 ? -28.288 -1.061 33.795 1.00 58.84 81 LEU A N 1
ATOM 628 C CA . LEU A 1 81 ? -28.607 0.130 32.996 1.00 58.84 81 LEU A CA 1
ATOM 629 C C . LEU A 1 81 ? -27.437 1.121 32.935 1.00 58.84 81 LEU A C 1
ATOM 631 O O . LEU A 1 81 ? -27.206 1.723 31.888 1.00 58.84 81 LEU A O 1
ATOM 635 N N . GLY A 1 82 ? -26.682 1.276 34.027 1.00 58.09 82 GLY A N 1
ATOM 636 C CA . GLY A 1 82 ? -25.478 2.107 34.071 1.00 58.09 82 GLY A CA 1
ATOM 637 C C . GLY A 1 82 ? -24.366 1.576 33.167 1.00 58.09 82 GLY A C 1
ATOM 638 O O . GLY A 1 82 ? -23.786 2.343 32.402 1.00 58.09 82 GLY A O 1
ATOM 639 N N . VAL A 1 83 ? -24.121 0.264 33.188 1.00 62.16 83 VAL A N 1
ATOM 640 C CA . VAL A 1 83 ? -23.145 -0.407 32.315 1.00 62.16 83 VAL A CA 1
ATOM 641 C C . VAL A 1 83 ? -23.600 -0.368 30.855 1.00 62.16 83 VAL A C 1
ATOM 643 O O . VAL A 1 83 ? -22.799 -0.041 29.983 1.00 62.16 83 VAL A O 1
ATOM 646 N N . ALA A 1 84 ? -24.885 -0.599 30.573 1.00 63.84 84 ALA A N 1
ATOM 647 C CA . ALA A 1 84 ? -25.425 -0.503 29.218 1.00 63.84 84 ALA A CA 1
ATOM 648 C C . ALA A 1 84 ? -25.345 0.929 28.666 1.00 63.84 84 ALA A C 1
ATOM 650 O O . ALA A 1 84 ? -24.940 1.121 27.524 1.00 63.84 84 ALA A O 1
ATOM 651 N N . ALA A 1 85 ? -25.662 1.946 29.474 1.00 61.16 85 ALA A N 1
ATOM 652 C CA . ALA A 1 85 ? -25.538 3.349 29.085 1.00 61.16 85 ALA A CA 1
ATOM 653 C C . ALA A 1 85 ? -24.075 3.769 28.888 1.00 61.16 85 ALA A C 1
ATOM 655 O O . ALA A 1 85 ? -23.785 4.538 27.973 1.00 61.16 85 ALA A O 1
ATOM 656 N N . LEU A 1 86 ? -23.154 3.247 29.704 1.00 57.78 86 LEU A N 1
ATOM 657 C CA . LEU A 1 86 ? -21.722 3.496 29.567 1.00 57.78 86 LEU A CA 1
ATOM 658 C C . LEU A 1 86 ? -21.151 2.821 28.312 1.00 57.78 86 LEU A C 1
ATOM 660 O O . LEU A 1 86 ? -20.424 3.474 27.570 1.00 57.78 86 LEU A O 1
ATOM 664 N N . ALA A 1 87 ? -21.557 1.586 28.004 1.00 60.34 87 ALA A N 1
ATOM 665 C CA . ALA A 1 87 ? -21.213 0.898 26.760 1.00 60.34 87 ALA A CA 1
ATOM 666 C C . ALA A 1 87 ? -21.791 1.621 25.527 1.00 60.34 87 ALA A C 1
ATOM 668 O O . ALA A 1 87 ? -21.094 1.817 24.533 1.00 60.34 87 ALA A O 1
ATOM 669 N N . PHE A 1 88 ? -23.032 2.118 25.605 1.00 60.03 88 PHE A N 1
ATOM 670 C CA . PHE A 1 88 ? -23.650 2.916 24.536 1.00 60.03 88 PHE A CA 1
ATOM 671 C C . PHE A 1 88 ? -22.977 4.287 24.350 1.00 60.03 88 PHE A C 1
ATOM 673 O O . PHE A 1 88 ? -22.958 4.835 23.246 1.00 60.03 88 PHE A O 1
ATOM 680 N N . LEU A 1 89 ? -22.432 4.863 25.426 1.00 57.31 89 LEU A N 1
ATOM 681 C CA . LEU A 1 89 ? -21.708 6.132 25.393 1.00 57.31 89 LEU A CA 1
ATOM 682 C C . LEU A 1 89 ? -20.263 5.950 24.900 1.00 57.31 89 LEU A C 1
ATOM 684 O O . LEU A 1 89 ? -19.787 6.783 24.131 1.00 57.31 89 LEU A O 1
ATOM 688 N N . GLN A 1 90 ? -19.607 4.841 25.258 1.00 57.56 90 GLN A N 1
ATOM 689 C CA . GLN A 1 90 ? -18.315 4.425 24.702 1.00 57.56 90 GLN A CA 1
ATOM 690 C C . GLN A 1 90 ? -18.425 4.100 23.206 1.00 57.56 90 GLN A C 1
ATOM 692 O O . GLN A 1 90 ? -17.579 4.526 22.430 1.00 57.56 90 GLN A O 1
ATOM 697 N N . ALA A 1 91 ? -19.519 3.476 22.761 1.00 56.91 91 ALA A N 1
ATOM 698 C CA . ALA A 1 91 ? -19.789 3.266 21.336 1.00 56.91 91 ALA A CA 1
ATOM 699 C C . ALA A 1 91 ? -20.049 4.576 20.560 1.00 56.91 91 ALA A C 1
ATOM 701 O O . ALA A 1 91 ? -19.940 4.613 19.336 1.00 56.91 91 ALA A O 1
ATOM 702 N N . ARG A 1 92 ? -20.389 5.676 21.249 1.00 55.84 92 ARG A N 1
ATOM 703 C CA . ARG A 1 92 ? -20.603 6.997 20.633 1.00 55.84 92 ARG A CA 1
ATOM 704 C C . ARG A 1 92 ? -19.349 7.867 20.553 1.00 55.84 92 ARG A C 1
ATOM 706 O O . ARG A 1 92 ? -19.393 8.882 19.858 1.00 55.84 92 ARG A O 1
ATOM 713 N N . SER A 1 93 ? -18.253 7.515 21.228 1.00 52.44 93 SER A N 1
ATOM 714 C CA . SER A 1 93 ? -17.051 8.362 21.278 1.00 52.44 93 SER A CA 1
ATOM 715 C C . SER A 1 93 ? -16.103 8.193 20.089 1.00 52.44 93 SER A C 1
ATOM 717 O O . SER A 1 93 ? -15.095 8.892 20.017 1.00 52.44 93 SER A O 1
ATOM 719 N N . SER A 1 94 ? -16.412 7.339 19.113 1.00 58.31 94 SER A N 1
ATOM 720 C CA . SER A 1 94 ? -15.467 7.061 18.034 1.00 58.31 94 SER A CA 1
ATOM 721 C C . SER A 1 94 ? -15.619 7.926 16.784 1.00 58.31 94 SER A C 1
ATOM 723 O O . SER A 1 94 ? -14.800 7.77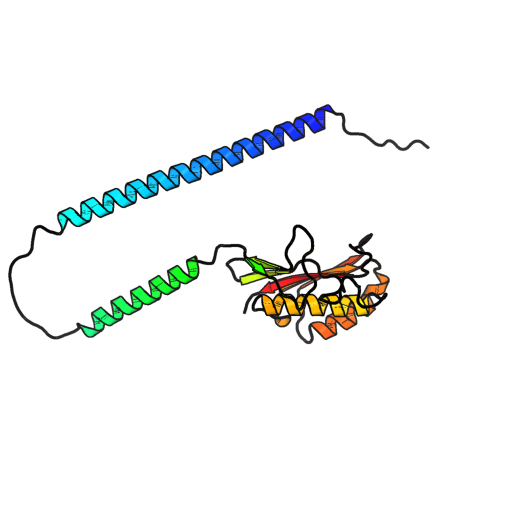6 15.895 1.00 58.31 94 SER A O 1
ATOM 725 N N . VAL A 1 95 ? -16.571 8.859 16.664 1.00 62.03 95 VAL A N 1
ATOM 726 C CA . VAL A 1 95 ? -16.771 9.624 15.408 1.00 62.03 95 VAL A CA 1
ATOM 727 C C . VAL A 1 95 ? -15.674 10.683 15.190 1.00 62.03 95 VAL A C 1
ATOM 729 O O . VAL A 1 95 ? -15.887 11.879 15.374 1.00 62.03 95 VAL A O 1
ATOM 732 N N . GLY A 1 96 ? -14.485 10.248 14.790 1.00 83.00 96 GLY A N 1
ATOM 733 C CA . GLY A 1 96 ? -13.356 11.094 14.429 1.00 83.00 96 GLY A CA 1
ATOM 734 C C . GLY A 1 96 ? -12.378 10.339 13.536 1.00 83.00 96 GLY A C 1
ATOM 735 O O . GLY A 1 96 ? -12.232 9.124 13.653 1.00 83.00 96 GLY A O 1
ATOM 736 N N . VAL A 1 97 ? -11.725 11.063 12.629 1.00 93.69 97 VAL A N 1
ATOM 737 C CA . VAL A 1 97 ? -10.621 10.533 11.821 1.00 93.69 97 VAL A CA 1
ATOM 738 C C . VAL A 1 97 ? -9.344 10.664 12.640 1.00 93.69 97 VAL A C 1
ATOM 740 O O . VAL A 1 97 ? -9.029 11.753 13.121 1.00 93.69 97 VAL A O 1
ATOM 743 N N . ARG A 1 98 ? -8.615 9.562 12.814 1.00 95.12 98 ARG A N 1
ATOM 744 C CA . ARG A 1 98 ? -7.331 9.534 13.525 1.00 95.12 98 ARG A CA 1
ATOM 745 C C . ARG A 1 98 ? -6.213 9.198 12.556 1.00 95.12 98 ARG A C 1
ATOM 747 O O . ARG A 1 98 ? -6.359 8.280 11.754 1.00 95.12 98 ARG A O 1
ATOM 754 N N . ALA A 1 99 ? -5.105 9.922 12.647 1.00 97.00 99 ALA A N 1
ATOM 755 C CA . ALA A 1 99 ? -3.891 9.577 11.925 1.00 97.00 99 ALA A CA 1
ATOM 756 C C . ALA A 1 99 ? -3.206 8.369 12.579 1.00 97.00 99 ALA A C 1
ATOM 758 O O . ALA A 1 99 ? -3.233 8.222 13.802 1.00 97.00 99 ALA A O 1
ATOM 759 N N . VAL A 1 100 ? -2.583 7.535 11.756 1.00 96.88 100 VAL A N 1
ATOM 760 C CA . VAL A 1 100 ? -1.698 6.445 12.172 1.00 96.88 100 VAL A CA 1
ATOM 761 C C . VAL A 1 100 ? -0.280 6.815 11.756 1.00 96.88 100 VAL A C 1
ATOM 763 O O . VAL A 1 100 ? -0.068 7.310 10.645 1.00 96.88 100 VAL A O 1
ATOM 766 N N . ALA A 1 101 ? 0.674 6.587 12.655 1.00 96.44 101 ALA A N 1
ATOM 767 C CA . ALA A 1 101 ? 2.092 6.807 12.415 1.00 96.44 101 ALA A CA 1
ATOM 768 C C . ALA A 1 101 ? 2.927 5.719 13.106 1.00 96.44 101 ALA A C 1
ATOM 770 O O . ALA A 1 101 ? 2.642 5.344 14.243 1.00 96.44 101 ALA A O 1
ATOM 771 N N . THR A 1 102 ? 3.968 5.244 12.430 1.00 97.56 102 THR A N 1
ATOM 772 C CA . THR A 1 102 ? 4.980 4.321 12.951 1.00 97.56 102 THR A CA 1
ATOM 773 C C . THR A 1 102 ? 6.345 4.627 12.335 1.00 97.56 102 THR A C 1
ATOM 775 O O . THR A 1 102 ? 6.446 5.063 11.189 1.00 97.56 102 THR A O 1
ATOM 778 N N . ASP A 1 103 ? 7.398 4.388 13.110 1.00 96.50 103 ASP A N 1
ATOM 779 C CA . ASP A 1 103 ? 8.805 4.437 12.707 1.00 96.50 103 ASP A CA 1
ATOM 780 C C . ASP A 1 103 ? 9.237 3.223 11.865 1.00 96.50 103 ASP A C 1
ATOM 782 O O . ASP A 1 103 ? 10.239 3.282 11.152 1.00 96.50 103 ASP A O 1
ATOM 786 N N . LYS A 1 104 ? 8.455 2.137 11.891 1.00 96.81 104 LYS A N 1
ATOM 787 C CA . LYS A 1 104 ? 8.685 0.914 11.106 1.00 96.81 104 LYS A CA 1
ATOM 788 C C . LYS A 1 104 ? 8.268 1.033 9.638 1.00 96.81 104 LYS A C 1
ATOM 790 O O . LYS A 1 104 ? 8.488 0.100 8.871 1.00 96.81 104 LYS A O 1
ATOM 795 N N . ALA A 1 105 ? 7.677 2.157 9.248 1.00 96.56 105 ALA A N 1
ATOM 796 C CA . ALA A 1 105 ? 7.326 2.485 7.872 1.00 96.56 105 ALA A CA 1
ATOM 797 C C . ALA A 1 105 ? 7.900 3.866 7.499 1.00 96.56 105 ALA A C 1
ATOM 799 O O . ALA A 1 105 ? 8.180 4.675 8.389 1.00 96.56 105 ALA A O 1
ATOM 800 N N . PRO A 1 106 ? 8.086 4.173 6.202 1.00 95.00 106 PRO A N 1
ATOM 801 C CA . PRO A 1 106 ? 8.580 5.472 5.762 1.00 95.00 106 PRO A CA 1
ATOM 802 C C . PRO A 1 106 ? 7.740 6.620 6.328 1.00 95.00 106 PRO A C 1
ATOM 804 O O . PRO A 1 106 ? 6.509 6.596 6.283 1.00 95.00 106 PRO A O 1
ATOM 807 N N . ALA A 1 107 ? 8.405 7.635 6.877 1.00 92.25 107 ALA A N 1
ATOM 808 C CA . ALA A 1 107 ? 7.724 8.797 7.434 1.00 92.25 107 ALA A CA 1
ATOM 809 C C . ALA A 1 107 ? 6.943 9.553 6.345 1.00 92.25 107 ALA A C 1
ATOM 811 O O . ALA A 1 107 ? 7.410 9.692 5.213 1.00 92.25 107 ALA A O 1
ATOM 812 N N . ALA A 1 108 ? 5.781 10.100 6.699 1.00 90.44 108 ALA A N 1
ATOM 813 C CA . ALA A 1 108 ? 5.038 10.983 5.808 1.00 90.44 108 ALA A CA 1
ATOM 814 C C . ALA A 1 108 ? 5.706 12.372 5.780 1.00 90.44 108 ALA A C 1
ATOM 816 O O . ALA A 1 108 ? 5.550 13.166 6.703 1.00 90.44 108 ALA A O 1
ATOM 817 N N . VAL A 1 109 ? 6.483 12.660 4.729 1.00 80.75 109 VAL A N 1
ATOM 818 C CA . VAL A 1 109 ? 7.255 13.920 4.573 1.00 80.75 109 VAL A CA 1
ATOM 819 C C . VAL A 1 109 ? 6.483 14.974 3.752 1.00 80.75 109 VAL A C 1
ATOM 821 O O . VAL A 1 109 ? 7.069 15.859 3.137 1.00 80.75 109 VAL A O 1
ATOM 824 N N . GLY A 1 110 ? 5.153 14.882 3.701 1.00 84.25 110 GLY A N 1
ATOM 825 C CA . GLY A 1 110 ? 4.294 15.783 2.925 1.00 84.25 110 GLY A CA 1
ATOM 826 C C . GLY A 1 110 ? 2.957 16.065 3.616 1.00 84.25 110 GLY A C 1
ATOM 827 O O . GLY A 1 110 ? 2.777 15.689 4.772 1.00 84.25 110 GLY A O 1
ATOM 828 N N . PRO A 1 111 ? 1.995 16.710 2.928 1.00 94.12 111 PRO A N 1
ATOM 829 C CA . PRO A 1 111 ? 0.677 17.036 3.479 1.00 94.12 111 PRO A CA 1
ATOM 830 C C . PRO A 1 111 ? -0.260 15.809 3.509 1.00 94.12 111 PRO A C 1
ATOM 832 O O . PRO A 1 111 ? -1.388 15.860 3.026 1.00 94.12 111 PRO A O 1
ATOM 835 N N . TYR A 1 112 ? 0.223 14.687 4.040 1.00 95.81 112 TYR A N 1
ATOM 836 C CA . TYR A 1 112 ? -0.504 13.425 4.170 1.00 95.81 112 TYR A CA 1
ATOM 837 C C . TYR A 1 112 ? -0.010 12.650 5.400 1.00 95.81 112 TYR A C 1
ATOM 839 O O . TYR A 1 112 ? 0.958 13.038 6.050 1.00 95.81 112 TYR A O 1
ATOM 847 N N . VAL A 1 113 ? -0.687 11.552 5.733 1.00 97.38 113 VAL A N 1
ATOM 848 C CA . VAL A 1 113 ? -0.327 10.649 6.840 1.00 97.38 113 VAL A CA 1
ATOM 849 C C . VAL A 1 113 ? -0.138 9.229 6.312 1.00 97.38 113 VAL A C 1
ATOM 851 O O . VAL A 1 113 ? -0.628 8.911 5.231 1.00 97.38 113 VAL A O 1
ATOM 854 N N . GLN A 1 114 ? 0.554 8.360 7.053 1.00 98.00 114 GLN A N 1
ATOM 855 C CA . GLN A 1 114 ? 0.777 6.970 6.623 1.00 98.00 114 GLN A CA 1
ATOM 856 C C . GLN A 1 114 ? -0.543 6.205 6.458 1.00 98.00 114 GLN A C 1
ATOM 858 O O . GLN A 1 114 ? -0.747 5.522 5.457 1.00 98.00 114 GLN A O 1
ATOM 863 N N . ALA A 1 115 ? -1.462 6.372 7.410 1.00 98.25 115 ALA A N 1
ATOM 864 C CA . ALA A 1 115 ? -2.840 5.923 7.280 1.00 98.25 115 ALA A CA 1
ATOM 865 C C . ALA A 1 115 ? -3.790 6.794 8.105 1.00 98.25 115 ALA A C 1
ATOM 867 O O . ALA A 1 115 ? -3.380 7.516 9.019 1.00 98.25 115 ALA A O 1
ATOM 868 N N . THR A 1 116 ? -5.079 6.692 7.801 1.00 97.81 116 THR A N 1
ATOM 869 C CA . THR A 1 116 ? -6.149 7.199 8.661 1.00 97.81 116 THR A CA 1
ATOM 870 C C . THR A 1 116 ? -7.054 6.065 9.102 1.00 97.81 116 THR A C 1
ATOM 872 O O . THR A 1 116 ? -7.287 5.117 8.358 1.00 97.81 116 THR A O 1
ATOM 875 N N . LYS A 1 117 ? -7.580 6.173 10.318 1.00 95.50 117 LYS A N 1
ATOM 876 C CA . LYS A 1 117 ? -8.587 5.268 10.862 1.00 95.50 117 LYS A CA 1
ATOM 877 C C . LYS A 1 117 ? -9.847 6.052 11.181 1.00 95.50 117 LYS A C 1
ATOM 879 O O . LYS A 1 117 ? -9.778 7.072 11.874 1.00 95.50 117 LYS A O 1
ATOM 884 N N . ASP A 1 118 ? -10.980 5.590 10.669 1.00 93.69 118 ASP A N 1
ATOM 885 C CA . ASP A 1 118 ? -12.275 6.182 10.975 1.00 93.69 118 ASP A CA 1
ATOM 886 C C . ASP A 1 118 ? -12.825 5.683 12.323 1.00 93.69 118 ASP A C 1
ATOM 888 O O . ASP A 1 118 ? -12.242 4.851 13.024 1.00 93.69 118 ASP A O 1
ATOM 892 N N . GLY A 1 119 ? -13.978 6.221 12.707 1.00 89.25 119 GLY A N 1
ATOM 893 C CA . GLY A 1 119 ? -14.655 5.836 13.938 1.00 89.25 119 GLY A CA 1
ATOM 894 C C . GLY A 1 119 ? -15.306 4.465 13.954 1.00 89.25 119 GLY A C 1
ATOM 895 O O . GLY A 1 119 ? -15.810 4.041 14.990 1.00 89.25 119 GLY A O 1
ATOM 896 N N . LYS A 1 120 ? -15.361 3.803 12.806 1.00 91.94 120 LYS A N 1
ATOM 897 C CA . LYS A 1 120 ? -16.044 2.529 12.604 1.00 91.94 120 LYS A CA 1
ATOM 898 C C . LYS A 1 120 ? -15.056 1.370 12.470 1.00 91.94 120 LYS A C 1
ATOM 900 O O . LYS A 1 120 ? -15.497 0.246 12.268 1.00 91.94 120 LYS A O 1
ATOM 905 N N . GLY A 1 121 ? -13.756 1.643 12.589 1.00 93.50 121 GLY A N 1
ATOM 906 C CA . GLY A 1 121 ? -12.698 0.647 12.455 1.00 93.50 121 GLY A CA 1
ATOM 907 C C . GLY A 1 121 ? -12.223 0.445 11.016 1.00 93.50 121 GLY A C 1
ATOM 908 O O . GLY A 1 121 ? -11.502 -0.511 10.760 1.00 93.50 121 GLY A O 1
ATOM 909 N N . THR A 1 122 ? -12.583 1.318 10.069 1.00 97.56 122 THR A N 1
ATOM 910 C CA . THR A 1 122 ? -12.020 1.278 8.711 1.00 97.56 122 THR A CA 1
ATOM 911 C C . THR A 1 122 ? -10.691 2.015 8.685 1.00 97.56 122 THR A C 1
ATOM 913 O O . THR A 1 122 ? -10.595 3.159 9.141 1.00 97.56 122 THR A O 1
ATOM 916 N N . ILE A 1 123 ? -9.675 1.379 8.116 1.00 98.38 123 ILE A N 1
ATOM 917 C CA . ILE A 1 123 ? -8.326 1.916 7.973 1.00 98.38 123 ILE A CA 1
ATOM 918 C C . ILE A 1 123 ? -8.053 2.153 6.491 1.00 98.38 123 ILE A C 1
ATOM 920 O O . ILE A 1 123 ? -8.238 1.256 5.672 1.00 98.38 123 ILE A O 1
ATOM 924 N N . TYR A 1 124 ? -7.583 3.352 6.165 1.00 98.50 124 TYR A N 1
ATOM 925 C CA . TYR A 1 124 ? -7.161 3.757 4.828 1.00 98.50 124 TYR A CA 1
ATOM 926 C C . TYR A 1 124 ? -5.658 4.004 4.858 1.00 98.50 124 TYR A C 1
ATOM 928 O O . TYR A 1 124 ? -5.206 4.967 5.483 1.00 98.50 124 TYR A O 1
ATOM 936 N N . VAL A 1 125 ? -4.896 3.122 4.218 1.00 98.62 125 VAL A N 1
ATOM 937 C CA . VAL A 1 125 ? -3.438 3.200 4.109 1.00 98.62 125 VAL A CA 1
ATOM 938 C C . VAL A 1 125 ? -3.081 3.970 2.846 1.00 98.62 125 VAL A C 1
ATOM 940 O O . VAL A 1 125 ? -3.546 3.627 1.761 1.00 98.62 125 VAL A O 1
ATOM 943 N N . SER A 1 126 ? -2.255 5.005 2.991 1.00 98.38 126 SER A N 1
ATOM 944 C CA . SER A 1 126 ? -1.730 5.773 1.860 1.00 98.38 126 SER A CA 1
ATOM 945 C C . SER A 1 126 ? -0.869 4.894 0.953 1.00 98.38 126 SER A C 1
ATOM 947 O O . SER A 1 126 ? -0.308 3.898 1.412 1.00 98.38 126 SER A O 1
ATOM 949 N N . GLY A 1 127 ? -0.701 5.297 -0.307 1.00 97.75 127 GLY A N 1
ATOM 950 C CA . GLY A 1 127 ? 0.169 4.609 -1.258 1.00 97.75 127 GLY A CA 1
ATOM 951 C C . GLY A 1 127 ? 1.577 4.390 -0.703 1.00 97.75 127 GLY A C 1
ATOM 952 O O . GLY A 1 127 ? 2.290 5.336 -0.365 1.00 97.75 127 GLY A O 1
ATOM 953 N N . GLN A 1 128 ? 1.957 3.124 -0.558 1.00 98.25 128 GLN A N 1
ATOM 954 C CA . GLN A 1 128 ? 3.280 2.719 -0.113 1.00 98.25 128 GLN A CA 1
ATOM 955 C C . GLN A 1 128 ? 4.146 2.413 -1.325 1.00 98.25 128 GLN A C 1
ATOM 957 O O . GLN A 1 128 ? 3.855 1.502 -2.099 1.00 98.25 128 GLN A O 1
ATOM 962 N N . VAL A 1 129 ? 5.243 3.153 -1.449 1.00 96.75 129 VAL A N 1
ATOM 963 C CA . VAL A 1 129 ? 6.361 2.805 -2.330 1.00 96.75 129 VAL A CA 1
ATOM 964 C C . VAL A 1 129 ? 7.367 1.932 -1.580 1.00 96.75 129 VAL A C 1
ATOM 966 O O . VAL A 1 129 ? 7.359 1.853 -0.345 1.00 96.75 129 VAL A O 1
ATOM 969 N N . GLY A 1 130 ? 8.275 1.303 -2.324 1.00 96.50 130 GLY A N 1
ATOM 970 C CA . GLY A 1 130 ? 9.319 0.422 -1.798 1.00 96.50 130 GLY A CA 1
ATOM 971 C C . GLY A 1 130 ? 10.443 1.124 -1.030 1.00 96.50 130 GLY A C 1
ATOM 972 O O . GLY A 1 130 ? 11.596 0.751 -1.194 1.00 96.50 130 GLY A O 1
ATOM 973 N N . PHE A 1 131 ? 10.160 2.146 -0.221 1.00 96.56 131 PHE A N 1
ATOM 974 C CA . PHE A 1 131 ? 11.174 2.819 0.593 1.00 96.56 131 PHE A CA 1
ATOM 975 C C . PHE A 1 131 ? 11.571 2.006 1.823 1.00 96.56 131 PHE A C 1
ATOM 977 O O . PHE A 1 131 ? 10.710 1.492 2.540 1.00 96.56 131 PHE A O 1
ATOM 984 N N . VAL A 1 132 ? 12.873 1.961 2.114 1.00 95.50 132 VAL A N 1
ATOM 985 C CA . VAL A 1 132 ? 13.392 1.383 3.358 1.00 95.50 132 VAL A CA 1
ATOM 986 C C . VAL A 1 132 ? 13.149 2.373 4.513 1.00 95.50 132 VAL A C 1
ATOM 988 O O . VAL A 1 132 ? 13.611 3.516 4.416 1.00 95.50 132 VAL A O 1
ATOM 991 N N . PRO A 1 133 ? 12.452 1.980 5.602 1.00 94.19 133 PRO A N 1
ATOM 992 C CA . PRO A 1 133 ? 12.164 2.851 6.745 1.00 94.19 133 PRO A CA 1
ATOM 993 C C . PRO A 1 133 ? 13.421 3.502 7.329 1.00 94.19 133 PRO A C 1
ATOM 995 O O . PRO A 1 133 ? 14.498 2.909 7.336 1.00 94.19 133 PRO A O 1
ATOM 998 N N . GLY A 1 134 ? 13.300 4.750 7.784 1.00 91.12 134 GLY A N 1
ATOM 999 C CA . GLY A 1 134 ? 14.439 5.550 8.255 1.00 91.12 134 GLY A CA 1
ATOM 1000 C C . GLY A 1 134 ? 15.385 6.031 7.145 1.00 91.12 134 GLY A C 1
ATOM 1001 O O . GLY A 1 134 ? 16.229 6.892 7.388 1.00 91.12 134 GLY A O 1
ATOM 1002 N N . THR A 1 135 ? 15.219 5.545 5.914 1.00 90.44 135 THR A N 1
ATOM 1003 C CA . THR A 1 135 ? 15.961 6.003 4.739 1.00 90.44 135 THR A CA 1
ATOM 1004 C C . THR A 1 135 ? 15.034 6.727 3.759 1.00 90.44 135 THR A C 1
ATOM 1006 O O . THR A 1 135 ? 13.811 6.701 3.880 1.00 90.44 135 THR A O 1
ATOM 1009 N N . LYS A 1 136 ? 15.627 7.372 2.750 1.00 88.38 136 LYS A N 1
ATOM 1010 C CA . LYS A 1 136 ? 14.915 7.901 1.575 1.00 88.38 136 LYS A CA 1
ATOM 1011 C C . LYS A 1 136 ? 15.270 7.117 0.305 1.00 88.38 136 LYS A C 1
ATOM 1013 O O . LYS A 1 136 ? 15.320 7.693 -0.777 1.00 88.38 136 LYS A O 1
ATOM 1018 N N . LYS A 1 137 ? 15.616 5.832 0.450 1.00 95.00 137 LYS A N 1
ATOM 1019 C CA . LYS A 1 137 ? 16.090 4.967 -0.639 1.00 95.00 137 LYS A CA 1
ATOM 1020 C C . LYS A 1 137 ? 15.079 3.866 -0.933 1.00 95.00 137 LYS A C 1
ATOM 1022 O O . LYS A 1 137 ? 14.495 3.302 -0.006 1.00 95.00 137 LYS A O 1
ATOM 1027 N N . LEU A 1 138 ? 14.881 3.591 -2.220 1.00 96.50 138 LEU A N 1
ATOM 1028 C CA . LEU A 1 138 ? 14.093 2.454 -2.687 1.00 96.50 138 LEU A CA 1
ATOM 1029 C C . LEU A 1 138 ? 14.872 1.156 -2.448 1.00 96.50 138 LEU A C 1
ATOM 1031 O O . LEU A 1 138 ? 16.101 1.134 -2.532 1.00 96.50 138 LEU A O 1
ATOM 1035 N N . ASP A 1 139 ? 14.144 0.097 -2.117 1.00 95.44 139 ASP A N 1
ATOM 1036 C CA . ASP A 1 139 ? 14.678 -1.240 -1.896 1.00 95.44 139 ASP A CA 1
ATOM 1037 C C . ASP A 1 139 ? 14.838 -1.946 -3.248 1.00 95.44 139 ASP A C 1
ATOM 1039 O O . ASP A 1 139 ? 13.913 -2.588 -3.744 1.00 95.44 139 ASP A O 1
ATOM 1043 N N . GLY A 1 140 ? 15.993 -1.731 -3.880 1.00 94.25 140 GLY A N 1
ATOM 1044 C CA . GLY A 1 140 ? 16.319 -2.266 -5.202 1.00 94.25 140 GLY A CA 1
ATOM 1045 C C . GLY A 1 140 ? 15.811 -1.427 -6.382 1.00 94.25 140 GLY A C 1
ATOM 1046 O O . GLY A 1 140 ? 15.114 -0.417 -6.234 1.00 94.25 140 GLY A O 1
ATOM 1047 N N . GLU A 1 141 ? 16.196 -1.858 -7.583 1.00 94.56 141 GLU A N 1
ATOM 1048 C CA . GLU A 1 141 ? 15.871 -1.195 -8.856 1.00 94.56 141 GLU A CA 1
ATOM 1049 C C . GLU A 1 141 ? 14.726 -1.877 -9.617 1.00 94.56 141 GLU A C 1
ATOM 1051 O O . GLU A 1 141 ? 14.191 -1.309 -10.569 1.00 94.56 141 GLU A O 1
ATOM 1056 N N . ASP A 1 142 ? 14.336 -3.083 -9.205 1.00 96.25 142 ASP A N 1
ATOM 1057 C CA . ASP A 1 142 ? 13.267 -3.866 -9.812 1.00 96.25 142 ASP A CA 1
ATOM 1058 C C . ASP A 1 142 ? 11.939 -3.730 -9.044 1.00 96.25 142 ASP A C 1
ATOM 1060 O O . ASP A 1 142 ? 11.887 -3.352 -7.869 1.00 96.25 142 ASP A O 1
ATOM 1064 N N . ALA A 1 143 ? 10.832 -4.032 -9.723 1.00 96.88 143 ALA A N 1
ATOM 1065 C CA . ALA A 1 143 ? 9.501 -3.900 -9.142 1.00 96.88 143 ALA A CA 1
ATOM 1066 C C . ALA A 1 143 ? 9.203 -4.934 -8.045 1.00 96.88 143 ALA A C 1
ATOM 1068 O O . ALA A 1 143 ? 8.405 -4.640 -7.158 1.00 96.88 143 ALA A O 1
ATOM 1069 N N . ALA A 1 144 ? 9.820 -6.119 -8.069 1.00 97.88 144 ALA A N 1
ATOM 1070 C CA . ALA A 1 144 ? 9.551 -7.169 -7.088 1.00 97.88 144 ALA A CA 1
ATOM 1071 C C . ALA A 1 144 ? 10.147 -6.809 -5.718 1.00 97.88 144 ALA A C 1
ATOM 1073 O O . ALA A 1 144 ? 9.442 -6.859 -4.705 1.00 97.88 144 ALA A O 1
ATOM 1074 N N . SER A 1 145 ? 11.403 -6.357 -5.687 1.00 98.19 145 SER A N 1
ATOM 1075 C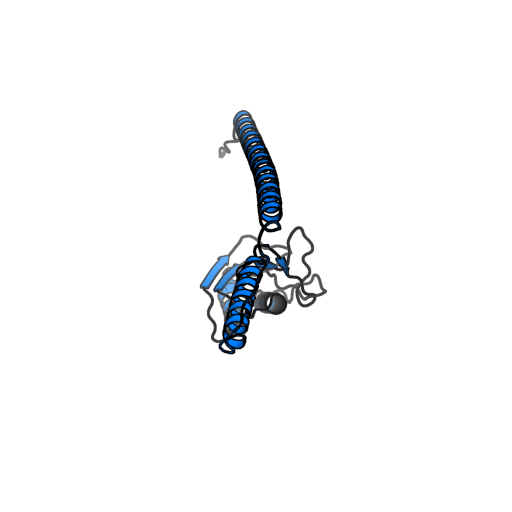 CA . SER A 1 145 ? 12.071 -5.863 -4.476 1.00 98.19 145 SER A CA 1
ATOM 1076 C C . SER A 1 145 ? 11.311 -4.679 -3.870 1.00 98.19 145 SER A C 1
ATOM 1078 O O . SER A 1 145 ? 10.974 -4.678 -2.679 1.00 98.19 145 SER A O 1
ATOM 1080 N N . GLN A 1 146 ? 10.911 -3.721 -4.712 1.00 98.31 146 GLN A N 1
ATOM 1081 C CA . GLN A 1 146 ? 10.123 -2.574 -4.266 1.00 98.31 146 GLN A CA 1
ATOM 1082 C C . GLN A 1 146 ? 8.717 -2.974 -3.792 1.00 98.31 146 GLN A C 1
ATOM 1084 O O . GLN A 1 146 ? 8.251 -2.434 -2.787 1.00 98.31 146 GLN A O 1
ATOM 1089 N N . ALA A 1 147 ? 8.054 -3.940 -4.439 1.00 98.44 147 ALA A N 1
ATOM 1090 C CA . ALA A 1 147 ? 6.743 -4.444 -4.017 1.00 98.44 147 ALA A CA 1
ATOM 1091 C C . ALA A 1 147 ? 6.828 -5.132 -2.651 1.00 98.44 147 ALA A C 1
ATOM 1093 O O . ALA A 1 147 ? 5.986 -4.893 -1.784 1.00 98.44 147 ALA A O 1
ATOM 1094 N N . ARG A 1 148 ? 7.880 -5.929 -2.420 1.00 98.62 148 ARG A N 1
ATOM 1095 C CA . ARG A 1 148 ? 8.125 -6.621 -1.145 1.00 98.62 148 ARG A CA 1
ATOM 1096 C C . ARG A 1 148 ? 8.264 -5.621 -0.010 1.00 98.62 148 ARG A C 1
ATOM 1098 O O . ARG A 1 148 ? 7.656 -5.781 1.053 1.00 98.62 148 ARG A O 1
ATOM 1105 N N . ARG A 1 149 ? 9.030 -4.555 -0.250 1.00 98.50 149 ARG A N 1
ATOM 1106 C CA . ARG A 1 149 ? 9.185 -3.467 0.711 1.00 98.50 149 ARG A CA 1
ATOM 1107 C C . ARG A 1 149 ? 7.886 -2.692 0.916 1.00 98.50 149 ARG A C 1
ATOM 1109 O O . ARG A 1 149 ? 7.513 -2.466 2.063 1.00 98.50 149 ARG A O 1
ATOM 1116 N N . ALA A 1 150 ? 7.178 -2.332 -0.153 1.00 98.31 150 ALA A N 1
ATOM 1117 C CA . ALA A 1 150 ? 5.898 -1.629 -0.073 1.00 98.31 150 ALA A CA 1
ATOM 1118 C C . ALA A 1 150 ? 4.871 -2.409 0.764 1.00 98.31 150 ALA A C 1
ATOM 1120 O O . ALA A 1 150 ? 4.272 -1.848 1.679 1.00 98.31 150 ALA A O 1
ATOM 1121 N N . LEU A 1 151 ? 4.728 -3.717 0.532 1.00 98.62 151 LEU A N 1
ATOM 1122 C CA . LEU A 1 151 ? 3.834 -4.589 1.304 1.00 98.62 151 LEU A CA 1
ATOM 1123 C C . LEU A 1 151 ? 4.282 -4.736 2.764 1.00 98.62 151 LEU A C 1
ATOM 1125 O O . LEU A 1 151 ? 3.446 -4.738 3.666 1.00 98.62 151 LEU A O 1
ATOM 1129 N N . SER A 1 152 ? 5.591 -4.780 3.021 1.00 98.62 152 SER A N 1
ATOM 1130 C CA . SER A 1 152 ? 6.132 -4.765 4.389 1.00 98.62 152 SER A CA 1
ATOM 1131 C C . SER A 1 152 ? 5.809 -3.457 5.121 1.00 98.62 152 SER A C 1
ATOM 1133 O O . SER A 1 152 ? 5.471 -3.476 6.305 1.00 98.62 152 SER A O 1
ATOM 1135 N N . ASN A 1 153 ? 5.851 -2.324 4.415 1.00 98.50 153 ASN A N 1
ATOM 1136 C CA . ASN A 1 153 ? 5.464 -1.021 4.952 1.00 98.50 153 ASN A CA 1
ATOM 1137 C C . ASN A 1 153 ? 3.954 -0.966 5.238 1.00 98.50 153 ASN A C 1
ATOM 1139 O O . ASN A 1 153 ? 3.558 -0.525 6.316 1.00 98.50 153 ASN A O 1
ATOM 1143 N N . VAL A 1 154 ? 3.111 -1.478 4.325 1.00 98.62 154 VAL A N 1
ATOM 1144 C CA . VAL A 1 154 ? 1.660 -1.628 4.555 1.00 98.62 154 VAL A CA 1
ATOM 1145 C C . VAL A 1 154 ? 1.408 -2.451 5.816 1.00 98.62 154 VAL A C 1
ATOM 1147 O O . VAL A 1 154 ? 0.666 -2.007 6.689 1.00 98.62 154 VAL A O 1
ATOM 1150 N N . LYS A 1 155 ? 2.066 -3.608 5.956 1.00 98.62 155 LYS A N 1
ATOM 1151 C CA . LYS A 1 155 ? 1.950 -4.466 7.141 1.00 98.62 155 LYS A CA 1
ATOM 1152 C C . LYS A 1 155 ? 2.293 -3.709 8.427 1.00 98.62 155 LYS A C 1
ATOM 1154 O O . LYS A 1 155 ? 1.492 -3.721 9.356 1.00 98.62 155 LYS A O 1
ATOM 1159 N N . ALA A 1 156 ? 3.426 -3.007 8.467 1.00 98.62 156 ALA A N 1
ATOM 1160 C CA . ALA A 1 156 ? 3.840 -2.238 9.641 1.00 98.62 156 ALA A CA 1
ATOM 1161 C C . ALA A 1 156 ? 2.827 -1.139 10.021 1.00 98.62 156 ALA A C 1
ATOM 1163 O O . ALA A 1 156 ? 2.543 -0.930 11.201 1.00 98.62 156 ALA A O 1
ATOM 1164 N N . ILE A 1 157 ? 2.247 -0.459 9.027 1.00 98.56 157 ILE A N 1
ATOM 1165 C CA . ILE A 1 157 ? 1.216 0.565 9.248 1.00 98.56 157 ILE A CA 1
ATOM 1166 C C . ILE A 1 157 ? -0.078 -0.064 9.777 1.00 98.56 157 ILE A C 1
ATOM 1168 O O . ILE A 1 157 ? -0.686 0.479 10.700 1.00 98.56 157 ILE A O 1
ATOM 1172 N N . LEU A 1 158 ? -0.498 -1.205 9.224 1.00 98.50 158 LEU A N 1
ATOM 1173 C CA . LEU A 1 158 ? -1.683 -1.929 9.689 1.00 98.50 158 LEU A CA 1
ATOM 1174 C C . LEU A 1 158 ? -1.509 -2.422 11.127 1.00 98.50 158 LEU A C 1
ATOM 1176 O O . LEU A 1 158 ? -2.408 -2.222 11.941 1.00 98.50 158 LEU A O 1
ATOM 1180 N N . GLU A 1 159 ? -0.347 -2.976 11.470 1.00 98.31 159 GLU A N 1
ATOM 1181 C CA . GLU A 1 159 ? -0.024 -3.387 12.842 1.00 98.31 159 GLU A CA 1
ATOM 1182 C C . GLU A 1 159 ? -0.095 -2.196 13.811 1.00 98.31 159 GLU A C 1
ATOM 1184 O O . GLU A 1 159 ? -0.746 -2.281 14.853 1.00 98.31 159 GLU A O 1
ATOM 1189 N N . ALA A 1 160 ? 0.480 -1.045 13.442 1.00 97.81 160 ALA A N 1
ATOM 1190 C CA . ALA A 1 160 ? 0.394 0.184 14.237 1.00 97.81 160 ALA A CA 1
ATOM 1191 C C . ALA A 1 160 ? -1.042 0.731 14.361 1.00 97.81 160 ALA A C 1
ATOM 1193 O O . ALA A 1 160 ? -1.373 1.416 15.331 1.00 97.81 160 ALA A O 1
ATOM 1194 N N . ALA A 1 161 ? -1.911 0.426 13.395 1.00 97.06 161 ALA A N 1
ATOM 1195 C CA . ALA A 1 161 ? -3.321 0.799 13.413 1.00 97.06 161 ALA A CA 1
ATOM 1196 C C . ALA A 1 161 ? -4.206 -0.150 14.246 1.00 97.06 161 ALA A C 1
ATOM 1198 O O . ALA A 1 161 ? -5.384 0.174 14.442 1.00 97.06 161 ALA A O 1
ATOM 1199 N N . GLY A 1 162 ? -3.664 -1.273 14.738 1.00 96.81 162 GLY A N 1
ATOM 1200 C CA . GLY A 1 162 ? -4.419 -2.332 15.416 1.00 96.81 162 GLY A CA 1
ATOM 1201 C C . GLY A 1 162 ? -5.095 -3.312 14.450 1.00 96.81 162 GLY A C 1
ATOM 1202 O O . GLY A 1 162 ? -6.202 -3.765 14.714 1.00 96.81 162 GLY A O 1
ATOM 1203 N N . SER A 1 163 ? -4.470 -3.592 13.307 1.00 98.12 163 SER A N 1
ATOM 1204 C CA . SER A 1 163 ? -4.969 -4.463 12.233 1.00 98.12 163 SER A CA 1
ATOM 1205 C C . SER A 1 163 ? -3.881 -5.454 11.786 1.00 98.12 163 SER A C 1
ATOM 1207 O O . SER A 1 163 ? -2.842 -5.588 12.434 1.00 98.12 163 SER A O 1
ATOM 1209 N N . SER A 1 164 ? -4.116 -6.176 10.693 1.00 98.06 164 SER A N 1
ATOM 1210 C CA . SER A 1 164 ? -3.176 -7.122 10.089 1.00 98.06 164 SER A CA 1
ATOM 1211 C C . SER A 1 164 ? -3.417 -7.253 8.580 1.00 98.06 164 SER A C 1
ATOM 1213 O O . SER A 1 164 ? -4.413 -6.758 8.046 1.00 98.06 164 SER A O 1
ATOM 1215 N N . MET A 1 165 ? -2.512 -7.947 7.883 1.00 98.25 165 MET A N 1
ATOM 1216 C CA . MET A 1 165 ? -2.658 -8.236 6.449 1.00 98.25 165 MET A CA 1
ATOM 1217 C C . MET A 1 165 ? -3.938 -9.031 6.138 1.00 98.25 165 MET A C 1
ATOM 1219 O O . MET A 1 165 ? -4.585 -8.757 5.130 1.00 98.25 165 MET A O 1
ATOM 1223 N N . ASP A 1 166 ? -4.374 -9.917 7.040 1.00 98.12 166 ASP A N 1
ATOM 1224 C CA . ASP A 1 166 ? -5.583 -10.750 6.883 1.00 98.12 166 ASP A CA 1
ATOM 1225 C C . ASP A 1 166 ? -6.895 -9.954 6.975 1.00 98.12 166 ASP A C 1
ATOM 1227 O O . ASP A 1 166 ? -7.982 -10.453 6.684 1.00 98.12 166 ASP A O 1
ATOM 1231 N N . ARG A 1 167 ? -6.816 -8.689 7.399 1.00 98.00 167 ARG A N 1
ATOM 1232 C CA . ARG A 1 167 ? -7.961 -7.778 7.527 1.00 98.00 167 ARG A CA 1
ATOM 1233 C C . ARG A 1 167 ? -8.061 -6.796 6.365 1.00 98.00 167 ARG A C 1
ATOM 1235 O O . ARG A 1 167 ? -8.941 -5.932 6.367 1.00 98.00 167 ARG A O 1
ATOM 1242 N N . VAL A 1 168 ? -7.169 -6.900 5.380 1.00 98.62 168 VAL A N 1
ATOM 1243 C CA . VAL A 1 168 ? -7.190 -6.048 4.189 1.00 98.62 168 VAL A CA 1
ATOM 1244 C C . VAL A 1 168 ? -8.381 -6.427 3.316 1.00 98.62 168 VAL A C 1
ATOM 1246 O O . VAL A 1 168 ? -8.510 -7.560 2.865 1.00 98.62 168 VAL A O 1
ATOM 1249 N N . LEU A 1 169 ? -9.252 -5.461 3.053 1.00 98.44 169 LEU A N 1
ATOM 1250 C CA . LEU A 1 169 ? -10.441 -5.625 2.222 1.00 98.44 169 LEU A CA 1
ATOM 1251 C C . LEU A 1 169 ? -10.124 -5.428 0.739 1.00 98.44 169 LEU A C 1
ATOM 1253 O O . LEU A 1 169 ? -10.614 -6.167 -0.115 1.00 98.44 169 LEU A O 1
ATOM 1257 N N . LYS A 1 170 ? -9.326 -4.399 0.432 1.00 98.81 170 LYS A N 1
ATOM 1258 C CA . LYS A 1 170 ? -9.055 -3.946 -0.935 1.00 98.81 170 LYS A CA 1
ATOM 1259 C C . LYS A 1 170 ? -7.644 -3.389 -1.045 1.00 98.81 170 LYS A C 1
ATOM 1261 O O . LYS A 1 170 ? -7.239 -2.598 -0.200 1.00 98.81 170 LYS A O 1
ATOM 1266 N N . THR A 1 171 ? -6.953 -3.723 -2.128 1.00 98.81 171 THR A N 1
ATOM 1267 C CA . THR A 1 171 ? -5.691 -3.090 -2.530 1.00 98.81 171 THR A CA 1
ATOM 1268 C C . THR A 1 171 ? -5.793 -2.481 -3.923 1.00 98.81 171 THR A C 1
ATOM 1270 O O . THR A 1 171 ? -6.520 -2.976 -4.795 1.00 98.81 171 THR A O 1
ATOM 1273 N N . THR A 1 172 ? -5.076 -1.389 -4.155 1.00 98.81 172 THR A N 1
ATOM 1274 C CA . THR A 1 172 ? -4.823 -0.873 -5.506 1.00 98.81 172 THR A CA 1
ATOM 1275 C C . THR A 1 172 ? -3.324 -0.921 -5.738 1.00 98.81 172 THR A C 1
ATOM 1277 O O . THR A 1 172 ? -2.561 -0.409 -4.923 1.00 98.81 172 THR A O 1
ATOM 1280 N N . VAL A 1 173 ? -2.914 -1.572 -6.824 1.00 98.62 173 VAL A N 1
ATOM 1281 C CA . VAL A 1 173 ? -1.511 -1.735 -7.200 1.00 98.62 173 VAL A CA 1
ATOM 1282 C C . VAL A 1 173 ? -1.242 -0.932 -8.463 1.00 98.62 173 VAL A C 1
ATOM 1284 O O . VAL A 1 173 ? -1.840 -1.175 -9.511 1.00 98.62 173 VAL A O 1
ATOM 1287 N N . LEU A 1 174 ? -0.338 0.027 -8.352 1.00 98.69 174 LEU A N 1
ATOM 1288 C CA . LEU A 1 174 ? 0.078 0.904 -9.433 1.00 98.69 174 LEU A CA 1
ATOM 1289 C C . LEU A 1 174 ? 1.472 0.463 -9.875 1.00 98.69 174 LEU A C 1
ATOM 1291 O O . LEU A 1 174 ? 2.375 0.386 -9.046 1.00 98.69 174 LEU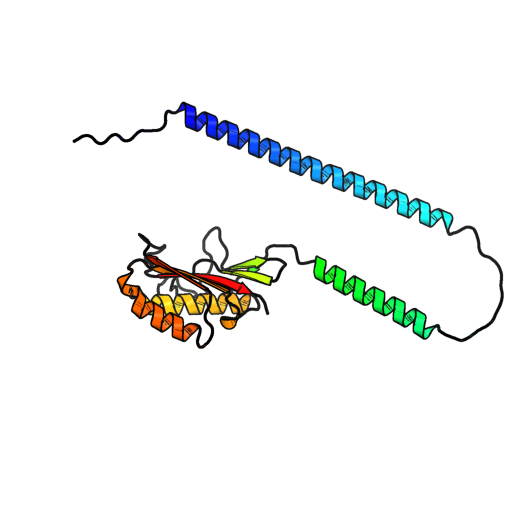 A O 1
ATOM 1295 N N . LEU A 1 175 ? 1.646 0.170 -11.160 1.00 98.50 175 LEU A N 1
ATOM 1296 C CA . LEU A 1 175 ? 2.935 -0.203 -11.753 1.00 98.50 175 LEU A CA 1
ATOM 1297 C C . LEU A 1 175 ? 3.369 0.860 -12.762 1.00 98.50 175 LEU A C 1
ATOM 1299 O O . LEU A 1 175 ? 2.522 1.447 -13.425 1.00 98.50 175 LEU A O 1
ATOM 1303 N N . VAL A 1 176 ? 4.667 1.110 -12.925 1.00 98.00 176 VAL A N 1
ATOM 1304 C CA . VAL A 1 176 ? 5.152 1.947 -14.043 1.00 98.00 176 VAL A CA 1
ATOM 1305 C C . VAL A 1 176 ? 5.131 1.168 -15.358 1.00 98.00 176 VAL A C 1
ATOM 1307 O O . VAL A 1 176 ? 4.742 1.708 -16.390 1.00 98.00 176 VAL A O 1
ATOM 1310 N N . ASP A 1 177 ? 5.499 -0.111 -15.314 1.00 97.38 177 ASP A N 1
ATOM 1311 C CA . ASP A 1 177 ? 5.469 -1.013 -16.462 1.00 97.38 177 ASP A CA 1
ATOM 1312 C C . ASP A 1 177 ? 4.583 -2.222 -16.148 1.00 97.38 177 ASP A C 1
ATOM 1314 O O . ASP A 1 177 ? 4.722 -2.864 -15.107 1.00 97.38 177 ASP A O 1
ATOM 1318 N N . ILE A 1 178 ? 3.655 -2.546 -17.048 1.00 97.75 178 ILE A N 1
ATOM 1319 C CA . ILE A 1 178 ? 2.786 -3.713 -16.882 1.00 97.75 178 ILE A CA 1
ATOM 1320 C C . ILE A 1 178 ? 3.549 -5.032 -17.065 1.00 97.75 178 ILE A C 1
ATOM 1322 O O . ILE A 1 178 ? 3.086 -6.066 -16.588 1.00 97.75 178 ILE A O 1
ATOM 1326 N N . ALA A 1 179 ? 4.724 -5.012 -17.704 1.00 97.88 179 ALA A N 1
ATOM 1327 C CA . ALA A 1 179 ? 5.596 -6.181 -17.812 1.00 97.88 179 ALA A CA 1
ATOM 1328 C C . ALA A 1 179 ? 6.050 -6.700 -16.434 1.00 97.88 179 ALA A C 1
ATOM 1330 O O . ALA A 1 179 ? 6.241 -7.902 -16.258 1.00 97.88 179 ALA A O 1
ATOM 1331 N N . ASP A 1 180 ? 6.120 -5.817 -15.433 1.00 97.69 180 ASP A N 1
ATOM 1332 C CA . ASP A 1 180 ? 6.494 -6.151 -14.056 1.00 97.69 180 ASP A CA 1
ATOM 1333 C C . ASP A 1 180 ? 5.365 -6.878 -13.281 1.00 97.69 180 ASP A C 1
ATOM 1335 O O . ASP A 1 180 ? 5.548 -7.284 -12.130 1.00 97.69 180 ASP A O 1
ATOM 1339 N N . TYR A 1 181 ? 4.184 -7.072 -13.890 1.00 97.81 181 TYR A N 1
ATOM 1340 C CA . TYR A 1 181 ? 3.002 -7.626 -13.220 1.00 97.81 181 TYR A CA 1
ATOM 1341 C C . TYR A 1 181 ? 3.233 -9.017 -12.626 1.00 97.81 181 TYR A C 1
ATOM 1343 O O . TYR A 1 181 ? 2.842 -9.253 -11.485 1.00 97.81 181 TYR A O 1
ATOM 1351 N N . ALA A 1 182 ? 3.859 -9.933 -13.373 1.00 98.12 182 ALA A N 1
ATOM 1352 C CA . ALA A 1 182 ? 4.065 -11.310 -12.919 1.00 98.12 182 ALA A CA 1
ATOM 1353 C C . ALA A 1 182 ? 4.978 -11.368 -11.684 1.00 98.12 182 ALA A C 1
ATOM 1355 O O . ALA A 1 182 ? 4.587 -11.929 -10.662 1.00 98.12 182 ALA A O 1
ATOM 1356 N N . ALA A 1 183 ? 6.129 -10.693 -11.746 1.00 97.50 183 ALA A N 1
ATOM 1357 C CA . ALA A 1 183 ? 7.097 -10.642 -10.652 1.00 97.50 183 ALA A CA 1
ATOM 1358 C C . ALA A 1 183 ? 6.523 -9.955 -9.399 1.00 97.50 183 ALA A C 1
ATOM 1360 O O . ALA A 1 183 ? 6.695 -10.436 -8.280 1.00 97.50 183 ALA A O 1
ATOM 1361 N N . MET A 1 184 ? 5.770 -8.860 -9.570 1.00 97.69 184 MET A N 1
ATOM 1362 C CA . MET A 1 184 ? 5.046 -8.234 -8.458 1.00 97.69 184 MET A CA 1
ATOM 1363 C C . MET A 1 184 ? 4.011 -9.192 -7.850 1.00 97.69 184 MET A C 1
ATOM 1365 O O . MET A 1 184 ? 3.857 -9.238 -6.629 1.00 97.69 184 MET A O 1
ATOM 1369 N N . ASN A 1 185 ? 3.303 -9.965 -8.679 1.00 98.06 185 ASN A N 1
ATOM 1370 C CA . ASN A 1 185 ? 2.219 -10.832 -8.231 1.00 98.06 185 ASN A CA 1
ATOM 1371 C C . ASN A 1 185 ? 2.706 -12.021 -7.386 1.00 98.06 185 ASN A C 1
ATOM 1373 O O . ASN A 1 185 ? 1.994 -12.423 -6.468 1.00 98.06 185 ASN A O 1
ATOM 1377 N N . GLU A 1 186 ? 3.903 -12.546 -7.653 1.00 98.12 186 GLU A N 1
ATOM 1378 C CA . GLU A 1 186 ? 4.552 -13.569 -6.817 1.00 98.12 186 GLU A CA 1
ATOM 1379 C C . GLU A 1 186 ? 4.789 -13.042 -5.397 1.00 98.12 186 GLU A C 1
ATOM 1381 O O . GLU A 1 186 ? 4.301 -13.611 -4.421 1.00 98.12 186 GLU A O 1
ATOM 1386 N N . VAL A 1 187 ? 5.423 -11.872 -5.286 1.00 98.19 187 VAL A N 1
ATOM 1387 C CA . VAL A 1 187 ? 5.665 -11.200 -4.000 1.00 98.19 187 VAL A CA 1
ATOM 1388 C C . VAL A 1 187 ? 4.357 -10.844 -3.291 1.00 98.19 187 VAL A C 1
ATOM 1390 O O . VAL A 1 187 ? 4.244 -10.964 -2.070 1.00 98.19 187 VAL A O 1
ATOM 1393 N N . TYR A 1 188 ? 3.351 -10.406 -4.050 1.00 98.44 188 TYR A N 1
ATOM 1394 C CA . TYR A 1 188 ? 2.025 -10.107 -3.522 1.00 98.44 188 TYR A CA 1
ATOM 1395 C C . TYR A 1 188 ? 1.382 -11.351 -2.896 1.00 98.44 188 TYR A C 1
ATOM 1397 O O . TYR A 1 188 ? 0.844 -11.268 -1.793 1.00 98.44 188 TYR A O 1
ATO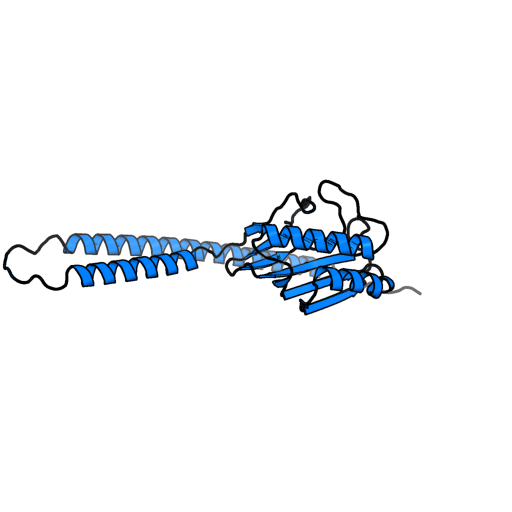M 1405 N N . ALA A 1 189 ? 1.445 -12.499 -3.574 1.00 98.19 189 ALA A N 1
ATOM 1406 C CA . ALA A 1 189 ? 0.903 -13.755 -3.064 1.00 98.19 189 ALA A CA 1
ATOM 1407 C C . ALA A 1 189 ? 1.628 -14.208 -1.787 1.00 98.19 189 ALA A C 1
ATOM 1409 O O . ALA A 1 189 ? 0.973 -14.567 -0.814 1.00 98.19 189 ALA A O 1
ATOM 1410 N N . GLU A 1 190 ? 2.959 -14.109 -1.745 1.00 98.06 190 GLU A N 1
ATOM 1411 C CA . GLU A 1 190 ? 3.744 -14.414 -0.541 1.00 98.06 190 GLU A CA 1
ATOM 1412 C C . GLU A 1 190 ? 3.351 -13.536 0.655 1.00 98.06 190 GLU A C 1
ATOM 1414 O O . GLU A 1 190 ? 3.240 -14.024 1.778 1.00 98.06 190 GLU A O 1
ATOM 1419 N N . ALA A 1 191 ? 3.133 -12.237 0.429 1.00 97.81 191 ALA A N 1
ATOM 1420 C CA . ALA A 1 191 ? 2.830 -11.293 1.501 1.00 97.81 191 ALA A CA 1
ATOM 1421 C C . ALA A 1 191 ? 1.444 -11.503 2.131 1.00 97.81 191 ALA A C 1
ATOM 1423 O O . ALA A 1 191 ? 1.263 -11.191 3.310 1.00 97.81 191 ALA A O 1
ATOM 1424 N N . PHE A 1 192 ? 0.473 -11.984 1.351 1.00 98.06 192 PHE A N 1
ATOM 1425 C CA . PHE A 1 192 ? -0.897 -12.221 1.811 1.00 98.06 192 PHE A CA 1
ATOM 1426 C C . PHE A 1 192 ? -1.188 -13.683 2.182 1.00 98.06 192 PHE A C 1
ATOM 1428 O O . PHE A 1 192 ? -2.176 -13.939 2.870 1.00 98.06 192 PHE A O 1
ATOM 1435 N N . GLY A 1 193 ? -0.347 -14.635 1.768 1.00 97.12 193 GLY A N 1
ATOM 1436 C CA . GLY A 1 193 ? -0.556 -16.056 2.033 1.00 97.12 193 GLY A CA 1
ATOM 1437 C C . GLY A 1 193 ? -1.906 -16.538 1.495 1.00 97.12 193 GLY A C 1
ATOM 1438 O O . GLY A 1 193 ? -2.208 -16.388 0.309 1.00 97.12 193 GLY A O 1
ATOM 1439 N N . ASP A 1 194 ? -2.735 -17.096 2.378 1.00 96.50 194 ASP A N 1
ATOM 1440 C CA . ASP A 1 194 ? -4.067 -17.598 2.023 1.00 96.50 194 ASP A CA 1
ATOM 1441 C C . ASP A 1 194 ? -5.107 -16.483 1.835 1.00 96.50 194 ASP A C 1
ATOM 1443 O O . ASP A 1 194 ? -6.119 -16.684 1.151 1.00 96.50 194 ASP A O 1
ATOM 1447 N N . HIS A 1 195 ? -4.876 -15.303 2.419 1.00 98.00 195 HIS A N 1
ATOM 1448 C CA . HIS A 1 195 ? -5.803 -14.181 2.327 1.00 98.00 195 HIS A CA 1
ATOM 1449 C C . HIS A 1 195 ? -5.778 -13.555 0.930 1.00 98.00 195 HIS A C 1
ATOM 1451 O O . HIS A 1 195 ? -4.730 -13.375 0.316 1.00 98.00 195 HIS A O 1
ATOM 1457 N N . LYS A 1 196 ? -6.947 -13.196 0.392 1.00 97.25 196 LYS A N 1
ATOM 1458 C CA . LYS A 1 196 ? -7.072 -12.666 -0.978 1.00 97.25 196 LYS A CA 1
ATOM 1459 C C . LYS A 1 196 ? -7.968 -11.429 -0.998 1.00 97.25 196 LYS A C 1
ATOM 1461 O O . LYS A 1 196 ? -9.170 -11.553 -1.242 1.00 97.25 196 LYS A O 1
ATOM 1466 N N . PRO A 1 197 ? -7.408 -10.230 -0.756 1.00 98.12 197 PRO A N 1
ATOM 1467 C CA . PRO A 1 197 ? -8.165 -8.987 -0.844 1.00 98.12 197 PRO A CA 1
ATOM 1468 C C . PRO A 1 197 ? -8.718 -8.749 -2.250 1.00 98.12 197 PRO A C 1
ATOM 1470 O O . PRO A 1 197 ? -8.109 -9.151 -3.247 1.00 98.12 197 PRO A O 1
ATOM 1473 N N . ALA A 1 198 ? -9.815 -7.993 -2.348 1.00 98.69 198 ALA A N 1
ATOM 1474 C CA . ALA A 1 198 ? -10.211 -7.418 -3.628 1.00 98.69 198 ALA A CA 1
ATOM 1475 C C . ALA A 1 198 ? -9.053 -6.568 -4.178 1.00 98.69 198 ALA A C 1
ATOM 1477 O O . ALA A 1 198 ? -8.337 -5.917 -3.415 1.00 98.69 198 ALA A O 1
ATOM 1478 N N . ARG A 1 199 ? -8.852 -6.548 -5.499 1.00 98.69 199 ARG A N 1
ATOM 1479 C CA . ARG A 1 199 ? -7.685 -5.881 -6.092 1.00 98.69 199 ARG A CA 1
ATOM 1480 C C . ARG A 1 199 ? -8.012 -5.189 -7.406 1.00 98.69 199 ARG A C 1
ATOM 1482 O O . ARG A 1 199 ? -8.758 -5.716 -8.222 1.00 98.69 199 ARG A O 1
ATOM 1489 N N . ALA A 1 200 ? -7.402 -4.025 -7.608 1.00 98.56 200 ALA A N 1
ATOM 1490 C CA . ALA A 1 200 ? -7.239 -3.405 -8.921 1.00 98.56 200 ALA A CA 1
ATOM 1491 C C . ALA A 1 200 ? -5.741 -3.230 -9.182 1.00 98.56 200 ALA A C 1
ATOM 1493 O O . ALA A 1 200 ? -5.017 -2.837 -8.270 1.00 98.56 200 ALA A O 1
ATOM 1494 N N . ALA A 1 201 ? -5.280 -3.542 -10.391 1.00 98.38 201 ALA A N 1
ATOM 1495 C CA . ALA A 1 201 ? -3.874 -3.433 -10.758 1.00 98.38 201 ALA A CA 1
ATOM 1496 C C . ALA A 1 201 ? -3.743 -2.938 -12.199 1.00 98.38 201 ALA A C 1
ATOM 1498 O O . ALA A 1 201 ? -4.387 -3.490 -13.090 1.00 98.38 201 ALA A O 1
ATOM 1499 N N . PHE A 1 202 ? -2.956 -1.886 -12.414 1.00 98.56 202 PHE A N 1
ATOM 1500 C CA . PHE A 1 202 ? -2.790 -1.262 -13.727 1.00 98.56 202 PHE A CA 1
ATOM 1501 C C . PHE A 1 202 ? -1.482 -0.474 -13.814 1.00 98.56 202 PHE A C 1
ATOM 1503 O O . PHE A 1 202 ? -0.903 -0.086 -12.797 1.00 98.56 202 PHE A O 1
ATOM 1510 N N . ALA A 1 203 ? -1.034 -0.234 -15.047 1.00 98.31 203 ALA A N 1
ATOM 1511 C CA . ALA A 1 203 ? 0.125 0.603 -15.304 1.00 98.31 203 ALA A CA 1
ATOM 1512 C C . ALA A 1 203 ? -0.246 2.094 -15.335 1.00 98.31 203 ALA A C 1
ATOM 1514 O O . ALA A 1 203 ? -1.300 2.480 -15.847 1.00 98.31 203 ALA A O 1
ATOM 1515 N N . VAL A 1 204 ? 0.639 2.932 -14.805 1.00 98.19 204 VAL A N 1
ATOM 1516 C CA . VAL A 1 204 ? 0.555 4.394 -14.800 1.00 98.19 204 VAL A CA 1
ATOM 1517 C C . VAL A 1 204 ? 1.796 4.988 -15.455 1.00 98.19 204 VAL A C 1
ATOM 1519 O O . VAL A 1 204 ? 2.834 4.345 -15.547 1.00 98.19 204 VAL A O 1
ATOM 1522 N N . LYS A 1 205 ? 1.713 6.250 -15.892 1.00 97.56 205 LYS A N 1
ATOM 1523 C CA . LYS A 1 205 ? 2.821 6.907 -16.602 1.00 97.56 205 LYS A CA 1
ATOM 1524 C C . LYS A 1 205 ? 4.106 6.980 -15.766 1.00 97.56 205 LYS A C 1
ATOM 1526 O O . LYS A 1 205 ? 5.186 6.734 -16.285 1.00 97.56 205 LYS A O 1
ATOM 1531 N N . THR A 1 206 ? 3.984 7.384 -14.504 1.00 97.12 206 THR A N 1
ATOM 1532 C CA . THR A 1 206 ? 5.097 7.559 -13.562 1.00 97.12 206 THR A CA 1
ATOM 1533 C C . THR A 1 206 ? 4.570 7.511 -12.135 1.00 97.12 206 THR A C 1
ATOM 1535 O O . THR A 1 206 ? 3.464 7.995 -11.885 1.00 97.12 206 THR A O 1
ATOM 1538 N N . LEU A 1 207 ? 5.388 7.030 -11.204 1.00 96.94 207 LEU A N 1
ATOM 1539 C CA . LEU A 1 207 ? 5.132 7.102 -9.766 1.00 96.94 207 LEU A CA 1
ATOM 1540 C C . LEU A 1 207 ? 6.045 8.142 -9.094 1.00 96.94 207 LEU A C 1
ATOM 1542 O O . LEU A 1 207 ? 7.067 8.533 -9.674 1.00 96.94 207 LEU A O 1
ATOM 1546 N N . PRO A 1 208 ? 5.702 8.613 -7.880 1.00 91.31 208 PRO A N 1
ATOM 1547 C CA . PRO A 1 208 ? 6.562 9.498 -7.106 1.00 91.31 208 PRO A CA 1
ATOM 1548 C C . PRO A 1 208 ? 7.966 8.913 -6.939 1.00 91.31 208 PRO A C 1
ATOM 1550 O O . PRO A 1 208 ? 8.146 7.697 -6.937 1.00 91.31 208 PRO A O 1
ATOM 1553 N N . VAL A 1 209 ? 8.964 9.789 -6.774 1.00 91.19 209 VAL A N 1
ATOM 1554 C CA . VAL A 1 209 ? 10.353 9.437 -6.404 1.00 91.19 209 VAL A CA 1
ATOM 1555 C C . VAL A 1 209 ? 11.049 8.398 -7.304 1.00 91.19 209 VAL A C 1
ATOM 1557 O O . VAL A 1 209 ? 12.076 7.852 -6.915 1.00 91.19 209 VAL A O 1
ATOM 1560 N N . GLY A 1 210 ? 10.521 8.142 -8.506 1.00 93.50 210 GLY A N 1
ATOM 1561 C CA . GLY A 1 210 ? 11.059 7.135 -9.425 1.00 93.50 210 GLY A CA 1
ATOM 1562 C C . GLY A 1 210 ? 10.761 5.688 -9.017 1.00 93.50 210 GLY A C 1
ATOM 1563 O O . GLY A 1 210 ? 11.455 4.782 -9.469 1.00 93.50 210 GLY A O 1
ATOM 1564 N N . ALA A 1 211 ? 9.761 5.457 -8.161 1.00 96.88 211 ALA A N 1
ATOM 1565 C CA . ALA A 1 211 ? 9.328 4.107 -7.810 1.00 96.88 211 ALA A CA 1
ATOM 1566 C C . ALA A 1 211 ? 8.776 3.358 -9.036 1.00 96.88 211 ALA A C 1
ATOM 1568 O O . ALA A 1 211 ? 8.220 3.962 -9.953 1.00 96.88 211 ALA A O 1
ATOM 1569 N N . ARG A 1 212 ? 8.894 2.028 -9.037 1.00 97.75 212 ARG A N 1
ATOM 1570 C CA . ARG A 1 212 ? 8.314 1.147 -10.067 1.00 97.75 212 ARG A CA 1
ATOM 1571 C C . ARG A 1 212 ? 6.946 0.604 -9.684 1.00 97.75 212 ARG A C 1
ATOM 1573 O O . ARG A 1 212 ? 6.168 0.246 -10.566 1.00 97.75 212 ARG A O 1
ATOM 1580 N N . VAL A 1 213 ? 6.657 0.570 -8.385 1.00 98.31 213 VAL A N 1
ATOM 1581 C CA . VAL A 1 213 ? 5.397 0.085 -7.827 1.00 98.31 213 VAL A CA 1
ATOM 1582 C C . VAL A 1 213 ? 4.964 0.919 -6.622 1.00 98.31 213 VAL A C 1
ATOM 1584 O O . VAL A 1 213 ? 5.790 1.344 -5.810 1.00 98.31 213 VAL A O 1
ATOM 1587 N N . GLU A 1 214 ? 3.658 1.135 -6.508 1.00 98.50 214 GLU A N 1
ATOM 1588 C CA . GLU A 1 214 ? 3.007 1.762 -5.360 1.00 98.50 214 GLU A CA 1
ATOM 1589 C C . GLU A 1 214 ? 1.746 0.972 -4.996 1.00 98.50 214 GLU A C 1
ATOM 1591 O O . GLU A 1 214 ? 0.986 0.554 -5.874 1.00 98.50 214 GLU A O 1
ATOM 1596 N N . ILE A 1 215 ? 1.539 0.726 -3.700 1.00 98.69 215 ILE A N 1
ATOM 1597 C CA . ILE A 1 215 ? 0.440 -0.106 -3.200 1.00 98.69 215 ILE A CA 1
ATOM 1598 C C . ILE A 1 215 ? -0.295 0.628 -2.084 1.00 98.69 215 ILE A C 1
ATOM 1600 O O . ILE A 1 215 ? 0.283 0.921 -1.039 1.00 98.69 215 ILE A O 1
ATOM 1604 N N . GLU A 1 216 ? -1.585 0.881 -2.278 1.00 98.56 216 GLU A N 1
ATOM 1605 C CA . GLU A 1 216 ? -2.494 1.341 -1.221 1.00 98.56 216 GLU A CA 1
ATOM 1606 C C . GLU A 1 216 ? -3.401 0.202 -0.744 1.00 98.56 216 GLU A C 1
ATOM 1608 O O . GLU A 1 216 ? -3.633 -0.783 -1.459 1.00 98.56 216 GLU A O 1
ATOM 1613 N N . ALA A 1 217 ? -3.945 0.349 0.464 1.00 98.75 217 ALA A N 1
ATOM 1614 C CA . ALA A 1 217 ? -4.800 -0.661 1.071 1.00 98.75 217 ALA A CA 1
ATOM 1615 C C . ALA A 1 217 ? -5.923 -0.051 1.917 1.00 98.75 217 ALA A C 1
ATOM 1617 O O . ALA A 1 217 ? -5.751 0.967 2.586 1.00 98.75 217 ALA A O 1
ATOM 1618 N N . ILE A 1 218 ? -7.067 -0.731 1.933 1.00 98.75 218 ILE A N 1
ATOM 1619 C CA . ILE A 1 218 ? -8.170 -0.498 2.867 1.00 98.75 218 ILE A CA 1
ATOM 1620 C C . ILE A 1 218 ? -8.319 -1.751 3.723 1.00 98.75 218 ILE A C 1
ATOM 1622 O O . ILE A 1 218 ? -8.391 -2.852 3.177 1.00 98.75 218 ILE A O 1
ATOM 1626 N N . ALA A 1 219 ? -8.388 -1.595 5.042 1.00 98.56 219 ALA A N 1
ATOM 1627 C CA . ALA A 1 219 ? -8.457 -2.702 5.994 1.00 98.56 219 ALA A CA 1
ATOM 1628 C C . ALA A 1 219 ? -9.432 -2.427 7.145 1.00 98.56 219 ALA A C 1
ATOM 1630 O O . ALA A 1 219 ? -9.926 -1.309 7.306 1.00 98.56 219 ALA A O 1
ATOM 1631 N N . LEU A 1 220 ? -9.693 -3.454 7.954 1.00 97.94 220 LEU A N 1
ATOM 1632 C CA . LEU A 1 220 ? -10.465 -3.352 9.192 1.00 97.94 220 LEU A CA 1
ATOM 1633 C C . LEU A 1 220 ? -9.564 -3.473 10.425 1.00 97.94 220 LEU A C 1
ATOM 1635 O O . LEU A 1 220 ? -8.688 -4.333 10.481 1.00 97.94 220 LEU A O 1
ATOM 1639 N N . GLU A 1 221 ? -9.812 -2.647 11.435 1.00 93.62 221 GLU A N 1
ATOM 1640 C CA . GLU A 1 221 ? -9.272 -2.813 12.789 1.00 93.62 221 GLU A CA 1
ATOM 1641 C C . GLU A 1 221 ? -9.721 -4.158 13.393 1.00 93.62 221 GLU A C 1
ATOM 1643 O O . GLU A 1 221 ? -10.748 -4.714 12.983 1.00 93.62 221 GLU A O 1
ATOM 1648 N N . ASN A 1 222 ? -8.922 -4.705 14.310 1.00 81.69 222 ASN A N 1
ATOM 1649 C CA . ASN A 1 222 ? -9.219 -5.939 15.043 1.00 81.69 222 ASN A CA 1
ATOM 1650 C C . ASN A 1 222 ? -10.328 -5.772 16.087 1.00 81.69 222 ASN A C 1
ATOM 1652 O O . ASN A 1 222 ? -10.426 -4.684 16.697 1.00 81.69 222 ASN A O 1
#

Foldseek 3Di:
DDDDDPDPDPVVVVVVVVVVVVVVVVVVVVVVVVVVVVVVVVVVVVVVVVVVVVVPPPDDDDDDDDDPDDPPVVVVVVVVVVVVVVVVVVLVPQADKDAFDDQQAAADPDPDGQWIAGSQQKIWGPKFWQDGRPDPDHQDDAQLRRLLSRLSRVQVRQVSSQHGLLFWAEKEKEFQDCVSVVSSVVSVCVSNPPRDHHYDYDYDNADPPRTGMIMITMGGHD

InterPro domains:
  IPR006056 RidA family [TIGR00004] (98-220)
  IPR006175 YjgF/YER057c/UK114 family [PF01042] (103-220)
  IPR006175 YjgF/YER057c/UK114 family [PTHR11803] (98-220)
  IPR019897 RidA, conserved site [PS01094] (197-215)
  IPR035959 RutC-like superfamily [G3DSA:3.30.1330.40] (89-221)
  IPR035959 RutC-like superfamily [SSF55298] (99-220)